Protein AF-A0A439J4Z1-F1 (afdb_monomer_lite)

Secondary structure (DSSP, 8-state):
--HHHHHHHHHHHHHHHHHHHHHHHHHHHHHHH--PPP-HHHHHHHHHTGGGT----S-GGGSPP-TTHHHHHHHHHHHHHHHHHHHHHHHH-HHHHHS--HHHHHHHHHHHTHHIIIIIHHHHTS-GGGTTSSSHHHHHHHHHHHHHHHHHHHHHGGGS----------------------------------------HHHHHHSPPPP--------------------------GGGSSSS--

Sequence (246 aa):
MNEQLEFVVRAAAIGTGATAVMDLWGLFLKRAFAIPPLDYAWVGRWIGHFPRGRFAHANIAQAPRIRGETPIGWVAHYAIGIVFAALLMAVWGLDWARHPTLLPALVVGMSTVVAPFFAMQPAFGAGIAASKTPDPNTARLRGLITHLSFGVGCTALRCFPHTCSRSESGGSRSAFRTQPQILKMESKHEIQKLDTADPPLATRLWLAPRPTFRYRAATRVDTLGGNAAEGCPASRDPKKILDQIM

Foldseek 3Di:
DPPVVLLLVLLLVLLQQLLVLLVVVQVCCCVVVVDHDDQLLLVLLQVVCVVVVQNADLASVPPDGDDCSRVSSVVVSSVVSSVLSSVLCVVVHVVCSVVPDLPSLQVSLQVVLCCCQCRVCRRRNCHRQSPNPPDSVVSNVVSSVSSSSSSVSSCCVVPPPPPDPPDDDDDDDDDDDDDDDDDDDDDDDDDDDDDDDDDPPVVVVSPDDDDDDDPDPPPPPDDDDDDDDDDDDDDDDPPPPPPPDD

Radius of gyration: 31.2 Å; chains: 1; bounding box: 79×56×108 Å

pLDDT: mean 70.87, std 23.94, range [26.0, 96.25]

Structure (mmCIF, N/CA/C/O backbone):
data_AF-A0A439J4Z1-F1
#
_entry.id   AF-A0A439J4Z1-F1
#
loop_
_atom_site.group_PDB
_atom_site.id
_atom_site.type_symbol
_atom_site.label_atom_id
_atom_site.label_alt_id
_atom_site.label_comp_id
_atom_site.label_asym_id
_atom_site.label_entity_id
_atom_site.label_seq_id
_atom_site.pdbx_PDB_ins_code
_atom_site.Cartn_x
_atom_site.Cartn_y
_atom_site.Cartn_z
_atom_site.occupancy
_atom_site.B_iso_or_equiv
_atom_site.auth_seq_id
_atom_site.auth_comp_id
_atom_site.auth_asym_id
_atom_site.auth_atom_id
_atom_site.pdbx_PDB_model_num
ATOM 1 N N . MET A 1 1 ? 25.757 -10.382 -14.354 1.00 63.16 1 MET A N 1
ATOM 2 C CA . MET A 1 1 ? 24.822 -10.509 -13.214 1.00 63.16 1 MET A CA 1
ATOM 3 C C . MET A 1 1 ? 23.888 -11.666 -13.532 1.00 63.16 1 MET A C 1
ATOM 5 O O . MET A 1 1 ? 23.473 -11.748 -14.677 1.00 63.16 1 MET A O 1
ATOM 9 N N . ASN A 1 2 ? 23.633 -12.583 -12.593 1.00 88.69 2 ASN A N 1
ATOM 10 C CA . ASN A 1 2 ? 22.647 -13.652 -12.805 1.00 88.69 2 ASN A CA 1
ATOM 11 C C . ASN A 1 2 ? 21.271 -13.006 -13.061 1.00 88.69 2 ASN A C 1
ATOM 13 O O . ASN A 1 2 ? 20.906 -12.076 -12.344 1.00 88.69 2 ASN A O 1
ATOM 17 N N . GLU A 1 3 ? 20.528 -13.473 -14.060 1.00 84.06 3 GLU A N 1
ATOM 18 C CA . GLU A 1 3 ? 19.209 -12.943 -14.432 1.00 84.06 3 GLU A CA 1
ATOM 19 C C . GLU A 1 3 ? 18.224 -12.972 -13.253 1.00 84.06 3 GLU A C 1
ATOM 21 O O . GLU A 1 3 ? 17.489 -12.016 -13.013 1.00 84.06 3 GLU A O 1
ATOM 26 N N . GLN A 1 4 ? 18.297 -14.019 -12.428 1.00 88.56 4 GLN A N 1
ATOM 27 C CA . GLN A 1 4 ? 17.502 -14.142 -11.203 1.00 88.56 4 GLN A CA 1
ATOM 28 C C . GLN A 1 4 ? 17.862 -13.066 -10.170 1.00 88.56 4 GLN A C 1
ATOM 30 O O . GLN A 1 4 ? 16.990 -12.483 -9.529 1.00 88.56 4 GLN A O 1
ATOM 35 N N . LEU A 1 5 ? 19.158 -12.778 -10.021 1.00 90.19 5 LEU A N 1
ATOM 36 C CA . LEU A 1 5 ? 19.633 -11.735 -9.117 1.00 90.19 5 LEU A CA 1
ATOM 37 C C . LEU A 1 5 ? 19.222 -10.347 -9.628 1.00 90.19 5 LEU A C 1
ATOM 39 O O . LEU A 1 5 ? 18.796 -9.513 -8.833 1.00 90.19 5 LEU A O 1
ATOM 43 N N . GLU A 1 6 ? 19.290 -10.116 -10.944 1.00 88.19 6 GLU A N 1
ATOM 44 C CA . GLU A 1 6 ? 18.793 -8.884 -11.568 1.00 88.19 6 GLU A CA 1
ATOM 45 C C . GLU A 1 6 ? 17.300 -8.694 -11.288 1.00 88.19 6 GLU A C 1
ATOM 47 O O . GLU A 1 6 ? 16.887 -7.607 -10.880 1.00 88.19 6 GLU A O 1
ATOM 52 N N . PHE A 1 7 ? 16.504 -9.752 -11.454 1.00 90.06 7 PHE A N 1
ATOM 53 C CA . PHE A 1 7 ? 15.071 -9.724 -11.191 1.00 90.06 7 PHE A CA 1
ATOM 54 C C . PHE A 1 7 ? 14.770 -9.316 -9.745 1.00 90.06 7 PHE A C 1
ATOM 56 O O . PHE A 1 7 ? 14.021 -8.366 -9.520 1.00 90.06 7 PHE A O 1
ATOM 63 N N . VAL A 1 8 ? 15.387 -9.987 -8.766 1.00 92.44 8 VAL A N 1
ATOM 64 C CA . VAL A 1 8 ? 15.149 -9.718 -7.338 1.00 92.44 8 VAL A CA 1
ATOM 65 C C . VAL A 1 8 ? 15.571 -8.298 -6.965 1.00 92.44 8 VAL A C 1
ATOM 67 O O . VAL A 1 8 ? 14.809 -7.583 -6.312 1.00 92.44 8 VAL A O 1
ATOM 70 N N . VAL A 1 9 ? 16.753 -7.858 -7.405 1.00 91.06 9 VAL A N 1
ATOM 71 C CA . VAL A 1 9 ? 17.267 -6.516 -7.094 1.00 91.06 9 VAL A CA 1
ATOM 72 C C . VAL A 1 9 ? 16.391 -5.434 -7.722 1.00 91.06 9 VAL A C 1
ATOM 74 O O . VAL A 1 9 ? 16.046 -4.463 -7.046 1.00 91.06 9 VAL A O 1
ATOM 77 N N . ARG A 1 10 ? 15.983 -5.596 -8.987 1.00 88.88 10 ARG A N 1
ATOM 78 C CA . ARG A 1 10 ? 15.098 -4.633 -9.656 1.00 88.88 10 ARG A CA 1
ATOM 79 C C . ARG A 1 10 ? 13.709 -4.610 -9.030 1.00 88.88 10 ARG A C 1
ATOM 81 O O . ARG A 1 10 ? 13.203 -3.520 -8.789 1.00 88.88 10 ARG A O 1
ATOM 88 N N . ALA A 1 11 ? 13.119 -5.761 -8.712 1.00 91.25 11 ALA A N 1
ATOM 89 C CA . ALA A 1 11 ? 11.820 -5.819 -8.045 1.00 91.25 11 ALA A CA 1
ATOM 90 C C . ALA A 1 11 ? 11.863 -5.129 -6.674 1.00 91.25 11 ALA A C 1
ATOM 92 O O . ALA A 1 11 ? 10.985 -4.325 -6.359 1.00 91.25 11 ALA A O 1
ATOM 93 N N . ALA A 1 12 ? 12.921 -5.373 -5.892 1.00 92.81 12 ALA A N 1
ATOM 94 C CA . ALA A 1 12 ? 13.132 -4.707 -4.613 1.00 92.81 12 ALA A CA 1
ATOM 95 C C . ALA A 1 12 ? 13.292 -3.187 -4.779 1.00 92.81 12 ALA A C 1
ATOM 97 O O . ALA A 1 12 ? 12.622 -2.424 -4.082 1.00 92.81 12 ALA A O 1
ATOM 98 N N . ALA A 1 13 ? 14.127 -2.737 -5.720 1.00 90.75 13 ALA A N 1
ATOM 99 C CA . ALA A 1 13 ? 14.377 -1.317 -5.966 1.00 90.75 13 ALA A CA 1
ATOM 100 C C . ALA A 1 13 ? 13.130 -0.581 -6.486 1.00 90.75 13 ALA A C 1
ATOM 102 O O . ALA A 1 13 ? 12.758 0.461 -5.945 1.00 90.75 13 ALA A O 1
ATOM 103 N N . ILE A 1 14 ? 12.457 -1.139 -7.496 1.00 90.19 14 ILE A N 1
ATOM 104 C CA . ILE A 1 14 ? 11.249 -0.565 -8.102 1.00 90.19 14 ILE A CA 1
ATOM 105 C C . ILE A 1 14 ? 10.105 -0.565 -7.091 1.00 90.19 14 ILE A C 1
ATOM 107 O O . ILE A 1 14 ? 9.460 0.464 -6.912 1.00 90.19 14 ILE A O 1
ATOM 111 N N . GLY A 1 15 ? 9.873 -1.681 -6.396 1.00 91.81 15 GLY A N 1
ATOM 112 C CA . GLY A 1 15 ? 8.813 -1.788 -5.396 1.00 91.81 15 GLY A CA 1
ATOM 113 C C . GLY A 1 15 ? 9.016 -0.836 -4.222 1.00 91.81 15 GLY A C 1
ATOM 114 O O . GLY A 1 15 ? 8.090 -0.121 -3.844 1.00 91.81 15 GLY A O 1
ATOM 115 N N . THR A 1 16 ? 10.239 -0.752 -3.693 1.00 93.56 16 THR A N 1
ATOM 116 C CA . THR A 1 16 ? 10.586 0.190 -2.615 1.00 93.56 16 THR A CA 1
ATOM 117 C C . THR A 1 16 ? 10.428 1.638 -3.075 1.00 93.56 16 THR A C 1
ATOM 119 O O . THR A 1 16 ? 9.788 2.430 -2.386 1.00 93.56 16 THR A O 1
ATOM 122 N N . GLY A 1 17 ? 10.951 1.985 -4.257 1.00 91.62 17 GLY A N 1
ATOM 123 C CA . GLY A 1 17 ? 10.852 3.337 -4.812 1.00 91.62 17 GLY A CA 1
ATOM 124 C C . GLY A 1 17 ? 9.408 3.760 -5.082 1.00 91.62 17 GLY A C 1
ATOM 125 O O . GLY A 1 17 ? 9.001 4.856 -4.700 1.00 91.62 17 GLY A O 1
ATOM 126 N N . ALA A 1 18 ? 8.605 2.872 -5.667 1.00 90.50 18 ALA A N 1
ATOM 127 C CA . ALA A 1 18 ? 7.190 3.119 -5.920 1.00 90.50 18 ALA A CA 1
ATOM 128 C C . ALA A 1 18 ? 6.393 3.318 -4.625 1.00 90.50 18 ALA A C 1
ATOM 130 O O . ALA A 1 18 ? 5.577 4.237 -4.525 1.00 90.50 18 ALA A O 1
ATOM 131 N N . THR A 1 19 ? 6.677 2.498 -3.612 1.00 93.12 19 THR A N 1
ATOM 132 C CA . THR A 1 19 ? 6.061 2.610 -2.284 1.00 93.12 19 THR A CA 1
ATOM 133 C C . THR A 1 19 ? 6.435 3.930 -1.612 1.00 93.12 19 THR A C 1
ATOM 135 O O . THR A 1 19 ? 5.558 4.631 -1.112 1.00 93.12 19 THR A O 1
ATOM 138 N N . ALA A 1 20 ? 7.704 4.337 -1.688 1.00 93.00 20 ALA A N 1
ATOM 139 C CA . ALA A 1 20 ? 8.165 5.611 -1.144 1.00 93.00 20 ALA A CA 1
ATOM 140 C C . ALA A 1 20 ? 7.511 6.820 -1.839 1.00 93.00 20 ALA A C 1
ATOM 142 O O . ALA A 1 20 ? 7.113 7.770 -1.167 1.00 93.00 20 ALA A O 1
ATOM 143 N N . VAL A 1 21 ? 7.343 6.793 -3.167 1.00 92.25 21 VAL A N 1
ATOM 144 C CA . VAL A 1 21 ? 6.620 7.850 -3.905 1.00 92.25 21 VAL A CA 1
ATOM 145 C C . VAL A 1 21 ? 5.171 7.954 -3.431 1.00 92.25 21 VAL A C 1
ATOM 147 O O . VAL A 1 21 ? 4.671 9.058 -3.209 1.00 92.25 21 VAL A O 1
ATOM 150 N N . MET A 1 22 ? 4.511 6.818 -3.218 1.00 91.81 22 MET A N 1
ATOM 151 C CA . MET A 1 22 ? 3.153 6.780 -2.680 1.00 91.81 22 MET A CA 1
ATOM 152 C C . MET A 1 22 ? 3.080 7.313 -1.237 1.00 91.81 22 MET A C 1
ATOM 154 O O . MET A 1 22 ? 2.144 8.040 -0.895 1.00 91.81 22 MET A O 1
ATOM 158 N N . ASP A 1 23 ? 4.077 7.025 -0.400 1.00 91.94 23 ASP A N 1
ATOM 159 C CA . ASP A 1 23 ? 4.167 7.575 0.958 1.00 91.94 23 ASP A CA 1
ATOM 160 C C . ASP A 1 23 ? 4.364 9.098 0.933 1.00 91.94 23 ASP A C 1
ATOM 162 O O . ASP A 1 23 ? 3.684 9.829 1.659 1.00 91.94 23 ASP A O 1
ATOM 166 N N . LEU A 1 24 ? 5.244 9.596 0.056 1.00 91.88 24 LEU A N 1
ATOM 167 C CA . LEU A 1 24 ? 5.452 11.030 -0.163 1.00 91.88 24 LEU A CA 1
ATOM 168 C C . LEU A 1 24 ? 4.172 11.711 -0.652 1.00 91.88 24 LEU A C 1
ATOM 170 O O . LEU 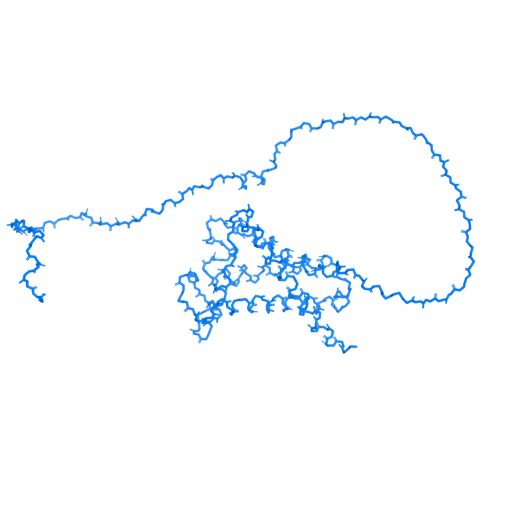A 1 24 ? 3.840 12.800 -0.180 1.00 91.88 24 LEU A O 1
ATOM 174 N N . TRP A 1 25 ? 3.416 11.056 -1.534 1.00 90.81 25 TRP A N 1
ATOM 175 C CA . TRP A 1 25 ? 2.099 11.526 -1.952 1.00 90.81 25 TRP A CA 1
ATOM 176 C C . TRP A 1 25 ? 1.127 11.616 -0.766 1.00 90.81 25 TRP A C 1
ATOM 178 O O . TRP A 1 25 ? 0.460 12.636 -0.579 1.00 90.81 25 TRP A O 1
ATOM 188 N N . GLY A 1 26 ? 1.095 10.601 0.101 1.00 88.38 26 GLY A N 1
ATOM 189 C CA . GLY A 1 26 ? 0.306 10.625 1.336 1.00 88.38 26 GLY A CA 1
ATOM 190 C C . GLY A 1 26 ? 0.710 11.757 2.289 1.00 88.38 26 GLY A C 1
ATOM 191 O O . GLY A 1 26 ? -0.153 12.437 2.853 1.00 88.38 26 GLY A O 1
ATOM 192 N N . LEU A 1 27 ? 2.011 12.015 2.440 1.00 88.69 27 LEU A N 1
ATOM 193 C CA . LEU A 1 27 ? 2.534 13.129 3.238 1.00 88.69 27 LEU A CA 1
ATOM 194 C C . LEU A 1 27 ? 2.168 14.489 2.639 1.00 88.69 27 LEU A C 1
ATOM 196 O O . LEU A 1 27 ? 1.790 15.401 3.379 1.00 88.69 27 LEU A O 1
ATOM 200 N N . PHE A 1 28 ? 2.220 14.615 1.315 1.00 89.56 28 PHE A N 1
ATOM 201 C CA . PHE A 1 28 ? 1.758 15.802 0.609 1.00 89.56 28 PHE A CA 1
ATOM 202 C C . PHE A 1 28 ? 0.268 16.048 0.872 1.00 89.56 28 PHE A C 1
ATOM 204 O O . PHE A 1 28 ? -0.101 17.143 1.298 1.00 89.56 28 PHE A O 1
ATOM 211 N N . LEU A 1 29 ? -0.581 15.022 0.743 1.00 87.62 29 LEU A N 1
ATOM 212 C CA . LEU A 1 29 ? -2.011 15.133 1.049 1.00 87.62 29 LEU A CA 1
ATOM 213 C C . LEU A 1 29 ? -2.272 15.533 2.508 1.00 87.62 29 LEU A C 1
ATOM 215 O O . LEU A 1 29 ? -3.133 16.377 2.782 1.00 87.62 29 LEU A O 1
ATOM 219 N N . LYS A 1 30 ? -1.492 14.985 3.444 1.00 88.06 30 LYS A N 1
ATOM 220 C CA . LYS A 1 30 ? -1.542 15.369 4.858 1.00 88.06 30 LYS A CA 1
ATOM 221 C C . LYS A 1 30 ? -1.197 16.836 5.057 1.00 88.06 30 LYS A C 1
ATOM 223 O O . LYS A 1 30 ? -1.878 17.523 5.815 1.00 88.06 30 LYS A O 1
ATOM 228 N N . ARG A 1 31 ? -0.137 17.320 4.409 1.00 89.06 31 ARG A N 1
ATOM 229 C CA . ARG A 1 31 ? 0.394 18.663 4.659 1.00 89.06 31 ARG A CA 1
ATOM 230 C C . ARG A 1 31 ? -0.369 19.763 3.928 1.00 89.06 31 ARG A C 1
ATOM 232 O O . ARG A 1 31 ? -0.512 20.843 4.503 1.00 89.06 31 ARG A O 1
ATOM 239 N N . ALA A 1 32 ? -0.828 19.488 2.710 1.00 88.56 32 ALA A N 1
ATOM 240 C CA . ALA A 1 32 ? -1.528 20.438 1.851 1.00 88.56 32 ALA A CA 1
ATOM 241 C C . ALA A 1 32 ? -3.042 20.466 2.109 1.00 88.56 32 ALA A C 1
ATOM 243 O O . ALA A 1 32 ? -3.642 21.534 2.076 1.00 88.56 32 ALA A O 1
ATOM 244 N N . PHE A 1 33 ? -3.656 19.315 2.411 1.00 83.88 33 PHE A N 1
ATOM 245 C CA . PHE A 1 33 ? -5.117 19.188 2.513 1.00 83.88 33 PHE A CA 1
ATOM 246 C C . PHE A 1 33 ? -5.611 18.708 3.887 1.00 83.88 33 PHE A C 1
ATOM 248 O O . PHE A 1 33 ? -6.807 18.470 4.052 1.00 83.88 33 PHE A O 1
ATOM 255 N N . ALA A 1 34 ? -4.718 18.538 4.874 1.00 85.50 34 ALA A N 1
ATOM 256 C CA . ALA A 1 34 ? -5.042 18.012 6.208 1.00 85.50 34 ALA A CA 1
ATOM 257 C C . ALA A 1 34 ? -5.769 16.650 6.175 1.00 85.50 34 ALA A C 1
ATOM 259 O O . ALA A 1 34 ? -6.552 16.318 7.068 1.00 85.50 34 ALA A O 1
ATOM 260 N N . ILE A 1 35 ? -5.516 15.849 5.134 1.00 80.19 35 ILE A N 1
ATOM 261 C CA . ILE A 1 35 ? -6.081 14.507 4.991 1.00 80.19 35 ILE A CA 1
ATOM 262 C C . ILE A 1 35 ? -5.103 13.522 5.640 1.00 80.19 35 ILE A C 1
ATOM 264 O O . ILE A 1 35 ? -3.998 13.355 5.125 1.00 80.19 35 ILE A O 1
ATOM 268 N N . PRO A 1 36 ? -5.459 12.869 6.760 1.00 79.50 36 PRO A N 1
ATOM 269 C CA . PRO A 1 36 ? -4.568 11.897 7.373 1.00 79.50 36 PRO A CA 1
ATOM 270 C C . PRO A 1 36 ? -4.353 10.713 6.413 1.00 79.50 36 PRO A C 1
ATOM 272 O O . PRO A 1 36 ? -5.334 10.202 5.862 1.00 79.50 36 PRO A O 1
ATOM 275 N N . PRO A 1 37 ? -3.099 10.278 6.196 1.00 81.56 37 PRO A N 1
ATOM 276 C CA . PRO A 1 37 ? -2.827 9.051 5.466 1.00 81.56 37 PRO A CA 1
ATOM 277 C C . PRO A 1 37 ? -3.273 7.848 6.304 1.00 81.56 37 PRO A C 1
ATOM 279 O O . PRO A 1 37 ? -3.600 7.979 7.488 1.00 81.56 37 PRO A O 1
ATOM 282 N N . LEU A 1 38 ? -3.272 6.669 5.686 1.00 83.38 38 LEU A N 1
ATOM 283 C CA . LEU A 1 38 ? -3.498 5.424 6.404 1.00 83.38 38 LEU A CA 1
ATOM 284 C C . LEU A 1 38 ? -2.458 5.273 7.521 1.00 83.38 38 LEU A C 1
ATOM 286 O O . LEU A 1 38 ? -1.258 5.399 7.284 1.00 83.38 38 LEU A O 1
ATOM 290 N N . ASP A 1 39 ? -2.918 4.973 8.732 1.00 88.94 39 ASP A N 1
ATOM 291 C CA . ASP A 1 39 ? -2.020 4.615 9.820 1.00 88.94 39 ASP A CA 1
ATOM 292 C C . ASP A 1 39 ? -1.544 3.169 9.625 1.00 88.94 39 ASP A C 1
ATOM 294 O O . ASP A 1 39 ? -2.316 2.219 9.788 1.00 88.94 39 ASP A O 1
ATOM 298 N N . TYR A 1 40 ? -0.266 2.986 9.282 1.00 91.19 40 TYR A N 1
ATOM 299 C CA . TYR A 1 40 ? 0.321 1.655 9.111 1.00 91.19 40 TYR A CA 1
ATOM 300 C C . TYR A 1 40 ? 0.280 0.819 10.397 1.00 91.19 40 TYR A C 1
ATOM 302 O O . TYR A 1 40 ? 0.284 -0.411 10.315 1.00 91.19 40 TYR A O 1
ATOM 310 N N . ALA A 1 41 ? 0.121 1.432 11.576 1.00 91.62 41 ALA A N 1
ATOM 311 C CA . ALA A 1 41 ? -0.159 0.690 12.802 1.00 91.62 41 ALA A CA 1
ATOM 312 C C . ALA A 1 41 ? -1.443 -0.151 12.692 1.00 91.62 41 ALA A C 1
ATOM 314 O O . ALA A 1 41 ? -1.504 -1.237 13.262 1.00 91.62 41 ALA A O 1
ATOM 315 N N . TRP A 1 42 ? -2.452 0.287 11.928 1.00 93.38 42 TRP A N 1
ATOM 316 C CA . TRP A 1 42 ? -3.671 -0.500 11.701 1.00 93.38 42 TRP A CA 1
ATOM 317 C C . TRP A 1 42 ? -3.390 -1.751 10.868 1.00 93.38 42 TRP A C 1
ATOM 319 O O . TRP A 1 42 ? -3.929 -2.814 11.168 1.00 93.38 42 TRP A O 1
ATOM 329 N N . VAL A 1 43 ? -2.508 -1.648 9.871 1.00 93.44 43 VAL A N 1
ATOM 330 C CA . VAL A 1 43 ? -2.076 -2.791 9.052 1.00 93.44 43 VAL A CA 1
ATOM 331 C C . VAL A 1 43 ? -1.306 -3.794 9.904 1.00 93.44 43 VAL A C 1
ATOM 333 O O . VAL A 1 43 ? -1.623 -4.982 9.889 1.00 93.44 43 VAL A O 1
ATOM 336 N N . GLY A 1 44 ? -0.344 -3.340 10.708 1.00 93.31 44 GLY A N 1
ATOM 337 C CA . GLY A 1 44 ? 0.395 -4.264 11.566 1.00 93.31 44 GLY A CA 1
ATOM 338 C C . GLY A 1 44 ? -0.448 -4.840 12.700 1.00 93.31 44 GLY A C 1
ATOM 339 O O . GLY A 1 44 ? -0.277 -6.007 13.053 1.00 93.31 44 GLY A O 1
ATOM 340 N N . ARG A 1 45 ? -1.424 -4.084 13.217 1.00 94.44 45 ARG A N 1
ATOM 341 C CA . ARG A 1 45 ? -2.427 -4.610 14.150 1.00 94.44 45 ARG A CA 1
ATOM 342 C C . ARG A 1 45 ? -3.260 -5.700 13.492 1.00 94.44 45 ARG A C 1
ATOM 344 O O . ARG A 1 45 ? -3.463 -6.741 14.105 1.00 94.44 45 ARG A O 1
ATOM 351 N N . TRP A 1 46 ? -3.707 -5.490 12.258 1.00 94.19 46 TRP A N 1
ATOM 352 C CA . TRP A 1 46 ? -4.467 -6.480 11.500 1.00 94.19 46 TRP A CA 1
ATOM 353 C C . TRP A 1 46 ? -3.672 -7.775 11.298 1.00 94.19 46 TRP A C 1
ATOM 355 O O . TRP A 1 46 ? -4.148 -8.839 11.692 1.00 94.19 46 TRP A O 1
ATOM 365 N N . ILE A 1 47 ? -2.431 -7.679 10.814 1.00 93.50 47 ILE A N 1
ATOM 366 C CA . ILE A 1 47 ? -1.541 -8.836 10.613 1.00 93.50 47 ILE A CA 1
ATOM 367 C C . ILE A 1 47 ? -1.242 -9.544 11.938 1.00 93.50 47 ILE A C 1
ATOM 369 O O . ILE A 1 47 ? -1.309 -10.769 12.026 1.00 93.50 47 ILE A O 1
ATOM 373 N N . GLY A 1 48 ? -0.973 -8.796 13.010 1.00 92.62 48 GLY A N 1
ATOM 374 C CA . GLY A 1 48 ? -0.692 -9.381 14.320 1.00 92.62 48 GLY A CA 1
ATOM 375 C C . GLY A 1 48 ? -1.882 -10.124 14.950 1.00 92.62 48 GLY A C 1
ATOM 376 O O . GLY A 1 48 ? -1.693 -10.878 15.909 1.00 92.62 48 GLY A O 1
ATOM 377 N N . HIS A 1 49 ? -3.103 -9.941 14.435 1.00 92.62 49 HIS A N 1
ATOM 378 C CA . HIS A 1 49 ? -4.290 -10.698 14.846 1.00 92.62 49 HIS A CA 1
ATOM 379 C C . HIS A 1 49 ? -4.500 -11.998 14.050 1.00 92.62 49 HIS A C 1
ATOM 381 O O . HIS A 1 49 ? -5.299 -12.832 14.486 1.00 92.62 49 HIS A O 1
ATOM 387 N N . PHE A 1 50 ? -3.753 -12.238 12.963 1.00 92.19 50 P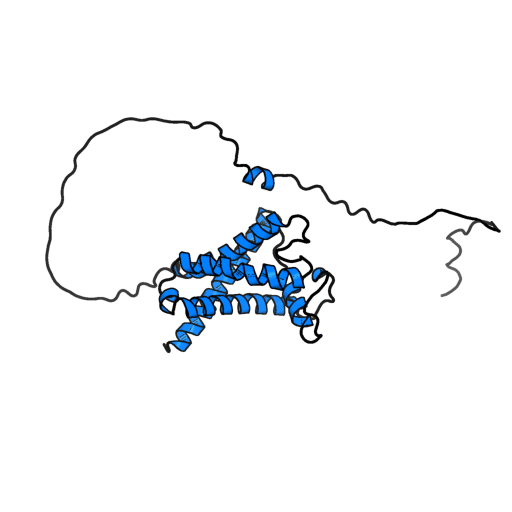HE A N 1
ATOM 388 C CA . PHE A 1 50 ? -3.863 -13.469 12.163 1.00 92.19 50 PHE A CA 1
ATOM 389 C C . PHE A 1 50 ? -3.592 -14.745 12.971 1.00 92.19 50 PHE A C 1
ATOM 391 O O . PHE A 1 50 ? -4.402 -15.667 12.872 1.00 92.19 50 PHE A O 1
ATOM 398 N N . PRO A 1 51 ? -2.566 -14.812 13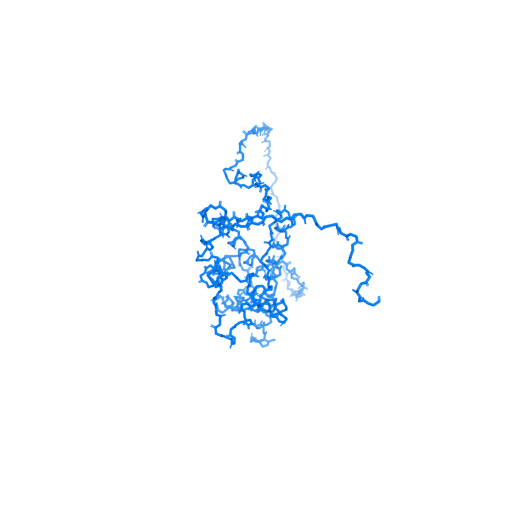.850 1.00 91.00 51 PRO A N 1
ATOM 399 C CA . PRO A 1 51 ? -2.340 -15.997 14.682 1.00 91.00 51 PRO A CA 1
ATOM 400 C C . PRO A 1 51 ? -3.494 -16.306 15.648 1.00 91.00 51 PRO A C 1
ATOM 402 O O . PRO A 1 51 ? -3.580 -17.408 16.175 1.00 91.00 51 PRO A O 1
ATOM 405 N N . ARG A 1 52 ? -4.385 -15.335 15.897 1.00 89.19 52 ARG A N 1
ATOM 406 C CA . ARG A 1 52 ? -5.573 -15.477 16.756 1.00 89.19 52 ARG A CA 1
ATOM 407 C C . ARG A 1 52 ? -6.857 -15.725 15.953 1.00 89.19 52 ARG A C 1
ATOM 409 O O . ARG A 1 52 ? -7.946 -15.603 16.506 1.00 89.19 52 ARG A O 1
ATOM 416 N N . GLY A 1 53 ? -6.746 -15.985 14.647 1.00 90.06 53 GLY A N 1
ATOM 417 C CA . GLY A 1 53 ? -7.880 -16.231 13.751 1.00 90.06 53 GLY A CA 1
ATOM 418 C C . GLY A 1 53 ? -8.763 -15.008 13.477 1.00 90.06 53 GLY A C 1
ATOM 419 O O . GLY A 1 53 ? -9.851 -15.150 12.919 1.00 90.06 53 GLY A O 1
ATOM 420 N N . ARG A 1 54 ? -8.335 -13.796 13.863 1.00 89.81 54 ARG A N 1
ATOM 421 C CA . ARG A 1 54 ? -9.107 -12.563 13.643 1.00 89.81 54 ARG A CA 1
ATOM 422 C C . ARG A 1 54 ? -8.625 -11.827 12.401 1.00 89.81 54 ARG A C 1
ATOM 424 O O . ARG A 1 54 ? -7.746 -10.972 12.463 1.00 89.81 54 ARG A O 1
ATOM 431 N N . PHE A 1 55 ? -9.260 -12.144 11.278 1.00 90.19 55 PHE A N 1
ATOM 432 C CA . PHE A 1 55 ? -8.974 -11.537 9.975 1.00 90.19 55 PHE A CA 1
ATOM 433 C C . PHE A 1 55 ? -9.828 -10.303 9.666 1.00 90.19 55 PHE A C 1
ATOM 435 O O . PHE A 1 55 ? -9.478 -9.539 8.773 1.00 90.19 55 PHE A O 1
ATOM 442 N N . ALA A 1 56 ? -10.923 -10.073 10.393 1.00 91.00 56 ALA A N 1
ATOM 443 C CA . ALA A 1 56 ? -11.798 -8.920 10.203 1.00 91.00 56 ALA A CA 1
ATOM 444 C C . ALA A 1 56 ? -12.156 -8.273 11.545 1.00 91.00 56 ALA A C 1
ATOM 446 O O . ALA A 1 56 ? -12.355 -8.955 12.551 1.00 91.00 56 ALA A O 1
ATOM 447 N N . HIS A 1 57 ? -12.241 -6.947 11.543 1.00 91.88 57 HIS A N 1
ATOM 448 C CA . HIS A 1 57 ? -12.532 -6.121 12.705 1.00 91.88 57 HIS A CA 1
ATOM 449 C C . HIS A 1 57 ? -13.690 -5.179 12.377 1.00 91.88 57 HIS A C 1
ATOM 451 O O . HIS A 1 57 ? -13.731 -4.591 11.300 1.00 91.88 57 HIS A O 1
ATOM 457 N N . ALA A 1 58 ? -14.615 -4.995 13.323 1.00 88.94 58 ALA A N 1
ATOM 458 C CA . ALA A 1 58 ? -15.689 -4.007 13.179 1.00 88.94 58 ALA A CA 1
ATOM 459 C C . ALA A 1 58 ? -15.136 -2.574 13.087 1.00 88.94 58 ALA A C 1
ATOM 461 O O . ALA A 1 58 ? -15.680 -1.740 12.372 1.00 88.94 58 ALA A O 1
ATOM 462 N N . ASN A 1 59 ? -14.040 -2.311 13.803 1.00 90.19 59 ASN A N 1
ATOM 463 C CA . ASN A 1 59 ? -13.246 -1.098 13.693 1.00 90.19 59 ASN A CA 1
ATOM 464 C C . ASN A 1 59 ? -11.802 -1.411 14.109 1.00 90.19 59 ASN A C 1
ATOM 466 O O . ASN A 1 59 ? -11.521 -1.612 15.294 1.00 90.19 59 ASN A O 1
ATOM 470 N N . ILE A 1 60 ? -10.876 -1.454 13.148 1.00 91.88 60 ILE A N 1
ATOM 471 C CA . ILE A 1 60 ? -9.466 -1.766 13.438 1.00 91.88 60 ILE A CA 1
ATOM 472 C C . ILE A 1 60 ? -8.821 -0.745 14.387 1.00 91.88 60 ILE A C 1
ATOM 474 O O . ILE A 1 60 ? -7.976 -1.119 15.201 1.00 91.88 60 ILE A O 1
ATOM 478 N N . ALA A 1 61 ? -9.261 0.519 14.362 1.00 88.94 61 ALA A N 1
ATOM 479 C CA . ALA A 1 61 ? -8.720 1.570 15.223 1.00 88.94 61 ALA A CA 1
ATOM 480 C C . ALA A 1 61 ? -9.003 1.304 16.712 1.00 88.94 61 ALA A C 1
ATOM 482 O O . ALA A 1 61 ? -8.201 1.693 17.563 1.00 88.94 61 ALA A O 1
ATOM 483 N N . GLN A 1 62 ? -10.096 0.594 17.013 1.00 91.12 62 GLN A N 1
ATOM 484 C CA . GLN A 1 62 ? -10.505 0.196 18.365 1.00 91.12 62 GLN A CA 1
ATOM 485 C C . GLN A 1 62 ? -10.014 -1.202 18.767 1.00 91.12 62 GLN A C 1
ATOM 487 O O . GLN A 1 62 ? -10.133 -1.578 19.931 1.00 91.12 62 GLN A O 1
ATOM 492 N N . ALA A 1 63 ? -9.472 -1.984 17.829 1.00 91.12 63 ALA A N 1
ATOM 493 C CA . ALA A 1 63 ? -8.942 -3.305 18.143 1.00 91.12 63 ALA A CA 1
ATOM 494 C C . ALA A 1 63 ? -7.757 -3.211 19.131 1.00 91.12 63 ALA A C 1
ATOM 496 O O . ALA A 1 63 ? -7.034 -2.208 19.116 1.00 91.12 63 ALA A O 1
ATOM 497 N N . PRO A 1 64 ? -7.526 -4.238 19.974 1.00 91.38 64 PRO A N 1
ATOM 498 C CA . PRO A 1 64 ? -6.414 -4.248 20.921 1.00 91.38 64 PRO A CA 1
ATOM 499 C C . PRO A 1 64 ? -5.075 -3.977 20.231 1.00 91.38 64 PRO A C 1
ATOM 501 O O . PRO A 1 64 ? -4.783 -4.540 19.178 1.00 91.38 64 PRO A O 1
ATOM 504 N N . ARG A 1 65 ? -4.249 -3.109 20.820 1.00 92.38 65 ARG A N 1
ATOM 505 C CA . ARG A 1 65 ? -2.919 -2.809 20.276 1.00 92.38 65 ARG A CA 1
ATOM 506 C C . ARG A 1 65 ? -2.009 -4.027 20.377 1.00 92.38 65 ARG A C 1
ATOM 508 O O . ARG A 1 65 ? -2.071 -4.771 21.356 1.00 92.38 65 ARG A O 1
ATOM 515 N N . ILE A 1 66 ? -1.123 -4.192 19.399 1.00 92.62 66 ILE A N 1
ATOM 516 C CA . ILE A 1 66 ? -0.089 -5.234 19.419 1.00 92.62 66 ILE A CA 1
ATOM 517 C C . ILE A 1 66 ? 1.285 -4.587 19.569 1.00 92.62 66 ILE A C 1
ATOM 519 O O . ILE A 1 66 ? 1.574 -3.544 18.980 1.00 92.62 66 ILE A O 1
ATOM 523 N N . ARG A 1 67 ? 2.161 -5.214 20.363 1.00 92.69 67 ARG A N 1
ATOM 524 C CA . ARG A 1 67 ? 3.551 -4.772 20.496 1.00 92.69 67 ARG A CA 1
ATOM 525 C C . ARG A 1 67 ? 4.235 -4.848 19.128 1.00 92.69 67 ARG A C 1
ATOM 527 O O . ARG A 1 67 ? 4.318 -5.919 18.541 1.00 92.69 67 ARG A O 1
ATOM 534 N N . GLY A 1 68 ? 4.722 -3.710 18.638 1.00 92.06 68 GLY A N 1
ATOM 535 C CA . GLY A 1 68 ? 5.350 -3.623 17.318 1.00 92.06 68 GLY A CA 1
ATOM 536 C C . GLY A 1 68 ? 4.374 -3.481 16.143 1.00 92.06 68 GLY A C 1
ATOM 537 O O . GLY A 1 68 ? 4.784 -3.697 15.010 1.00 92.06 68 GLY A O 1
ATOM 538 N N . GLU A 1 69 ? 3.112 -3.085 16.360 1.00 95.12 69 GLU A N 1
ATOM 539 C CA . GLU A 1 69 ? 2.150 -2.903 15.257 1.00 95.12 69 GLU A CA 1
ATOM 540 C C . GLU A 1 69 ? 2.629 -1.908 14.183 1.00 95.12 69 GLU A C 1
ATOM 542 O O . GLU A 1 69 ? 2.449 -2.147 12.995 1.00 95.12 69 GLU A O 1
ATOM 547 N N . THR A 1 70 ? 3.322 -0.833 14.563 1.00 94.25 70 THR A N 1
ATOM 548 C CA . THR A 1 70 ? 3.886 0.123 13.598 1.00 94.25 70 THR A CA 1
ATOM 549 C C . THR A 1 70 ? 4.977 -0.496 12.714 1.00 94.25 70 THR A C 1
ATOM 551 O O . THR A 1 70 ? 4.796 -0.484 11.497 1.00 94.25 70 THR A O 1
ATOM 554 N N . PRO A 1 71 ? 6.085 -1.057 13.248 1.00 95.50 71 PRO A N 1
ATOM 555 C CA . PRO A 1 71 ? 7.117 -1.655 12.400 1.00 95.50 71 PRO A CA 1
ATOM 556 C C . PRO A 1 71 ? 6.596 -2.829 11.561 1.00 95.50 71 PRO A C 1
ATOM 558 O O . PRO A 1 71 ? 6.969 -2.931 10.397 1.00 95.50 71 PRO A O 1
ATOM 561 N N . ILE A 1 72 ? 5.686 -3.660 12.088 1.00 95.38 72 ILE A N 1
ATOM 562 C CA . ILE A 1 72 ? 5.048 -4.733 11.302 1.00 95.38 72 ILE A CA 1
ATOM 563 C C . ILE A 1 72 ? 4.287 -4.143 10.111 1.00 95.38 72 ILE A C 1
ATOM 565 O O . ILE A 1 72 ? 4.418 -4.635 8.993 1.00 95.38 72 ILE A O 1
ATOM 569 N N . GLY A 1 73 ? 3.514 -3.079 10.339 1.00 94.06 73 GLY A N 1
ATOM 570 C CA . GLY A 1 73 ? 2.763 -2.401 9.288 1.00 94.06 73 GLY A CA 1
ATOM 571 C C . GLY A 1 73 ? 3.653 -1.826 8.191 1.00 94.06 73 GLY A C 1
ATOM 572 O O . GLY A 1 73 ? 3.374 -2.039 7.015 1.00 94.06 73 GLY A O 1
ATOM 573 N N . TRP A 1 74 ? 4.746 -1.157 8.565 1.00 95.81 74 TRP A N 1
ATOM 574 C CA . TRP A 1 74 ? 5.718 -0.619 7.608 1.00 95.81 74 TRP A CA 1
ATOM 575 C C . TRP A 1 74 ? 6.408 -1.718 6.798 1.00 95.81 74 TRP A C 1
ATOM 577 O O . TRP A 1 74 ? 6.484 -1.619 5.576 1.00 95.81 74 TRP A O 1
ATOM 587 N N . VAL A 1 75 ? 6.867 -2.791 7.450 1.00 96.25 75 VAL A N 1
ATOM 588 C CA . VAL A 1 75 ? 7.491 -3.925 6.749 1.00 96.25 75 VAL A CA 1
ATOM 589 C C . VAL A 1 75 ? 6.502 -4.567 5.780 1.00 96.25 75 VAL A C 1
ATOM 591 O O . VAL A 1 75 ? 6.852 -4.812 4.629 1.00 96.25 75 VAL A O 1
ATOM 594 N N . ALA A 1 76 ? 5.260 -4.791 6.212 1.00 94.31 76 ALA A N 1
ATOM 595 C CA . ALA A 1 76 ? 4.221 -5.346 5.354 1.00 94.31 76 ALA A CA 1
ATOM 596 C C . ALA A 1 76 ? 3.926 -4.441 4.151 1.00 94.31 76 ALA A C 1
ATOM 598 O O . ALA A 1 76 ? 3.818 -4.933 3.033 1.00 94.31 76 ALA A O 1
ATOM 599 N N . HIS A 1 77 ? 3.849 -3.128 4.365 1.00 94.81 77 HIS A N 1
ATOM 600 C CA . HIS A 1 77 ? 3.611 -2.144 3.310 1.00 94.81 77 HIS A CA 1
ATOM 601 C C . HIS A 1 77 ? 4.673 -2.204 2.205 1.00 94.81 77 HIS A C 1
ATOM 603 O O . HIS A 1 77 ? 4.340 -2.375 1.032 1.00 94.81 77 HIS A O 1
ATOM 609 N N . TYR A 1 78 ? 5.954 -2.173 2.581 1.00 94.88 78 TYR A N 1
ATOM 610 C CA . TYR A 1 78 ? 7.059 -2.265 1.621 1.00 94.88 78 TYR A CA 1
ATOM 611 C C . TYR A 1 78 ? 7.155 -3.653 0.978 1.00 94.88 78 TYR A C 1
ATOM 613 O O . TYR A 1 78 ? 7.389 -3.753 -0.226 1.00 94.88 78 TYR A O 1
ATOM 621 N N . ALA A 1 79 ? 6.915 -4.727 1.736 1.00 95.12 79 ALA A N 1
ATOM 622 C CA . ALA A 1 79 ? 6.903 -6.085 1.195 1.00 95.12 79 ALA A CA 1
ATOM 623 C C . ALA A 1 79 ? 5.815 -6.264 0.125 1.00 95.12 79 ALA A C 1
ATOM 625 O O . ALA A 1 79 ? 6.085 -6.809 -0.943 1.00 95.12 79 ALA A O 1
ATOM 626 N N . ILE A 1 80 ? 4.605 -5.756 0.374 1.00 92.88 80 ILE A N 1
ATOM 627 C CA . ILE A 1 80 ? 3.501 -5.780 -0.593 1.00 92.88 80 ILE A CA 1
ATOM 628 C C . ILE A 1 80 ? 3.872 -4.985 -1.853 1.00 92.88 80 ILE A C 1
ATOM 630 O O . ILE A 1 80 ? 3.651 -5.467 -2.964 1.00 92.88 80 ILE A O 1
ATOM 634 N N . GLY A 1 81 ? 4.491 -3.810 -1.701 1.00 92.00 81 GLY A N 1
ATOM 635 C CA . GLY A 1 81 ? 4.987 -3.021 -2.832 1.00 92.00 81 GLY A CA 1
ATOM 636 C C . GLY A 1 81 ? 6.010 -3.771 -3.693 1.00 92.00 81 GLY A C 1
ATOM 637 O O . GLY A 1 81 ? 5.917 -3.759 -4.922 1.00 92.00 81 GLY A O 1
ATOM 638 N N . ILE A 1 82 ? 6.948 -4.484 -3.062 1.00 93.69 82 ILE A N 1
ATOM 639 C CA . ILE A 1 82 ? 7.932 -5.339 -3.748 1.00 93.69 82 ILE A CA 1
ATOM 640 C C . ILE A 1 82 ? 7.248 -6.501 -4.474 1.00 93.69 82 ILE A C 1
ATOM 642 O O . ILE A 1 82 ? 7.581 -6.774 -5.626 1.00 93.69 82 ILE A O 1
ATOM 646 N N . VAL A 1 83 ? 6.265 -7.153 -3.848 1.00 93.56 83 VAL A N 1
ATOM 647 C CA . VAL A 1 83 ? 5.493 -8.234 -4.482 1.00 93.56 83 VAL A CA 1
ATOM 648 C C . VAL A 1 83 ? 4.745 -7.724 -5.714 1.00 93.56 83 VAL A C 1
ATOM 650 O O . VAL A 1 83 ? 4.808 -8.363 -6.761 1.00 93.56 83 VAL A O 1
ATOM 653 N N . PHE A 1 84 ? 4.094 -6.560 -5.644 1.00 90.44 84 PHE A N 1
ATOM 654 C CA . PHE A 1 84 ? 3.420 -5.985 -6.813 1.00 90.44 84 PHE A CA 1
ATOM 655 C C . PHE A 1 84 ? 4.392 -5.624 -7.940 1.00 90.44 84 PHE A C 1
ATOM 657 O O . PHE A 1 84 ? 4.086 -5.878 -9.106 1.00 90.44 84 PHE A O 1
ATOM 664 N N . ALA A 1 85 ? 5.575 -5.093 -7.618 1.00 89.94 85 ALA A N 1
ATOM 665 C CA . ALA A 1 85 ? 6.612 -4.840 -8.617 1.00 89.94 85 ALA A CA 1
ATOM 666 C C . ALA A 1 85 ? 7.125 -6.142 -9.256 1.00 89.94 85 ALA A C 1
ATOM 668 O O . ALA A 1 85 ? 7.258 -6.215 -10.477 1.00 89.94 85 ALA A O 1
ATOM 669 N N . ALA A 1 86 ? 7.347 -7.189 -8.457 1.00 90.44 86 ALA A N 1
ATOM 670 C CA . ALA A 1 86 ? 7.740 -8.505 -8.955 1.00 90.44 86 ALA A CA 1
ATOM 671 C C . ALA A 1 86 ? 6.668 -9.114 -9.872 1.00 90.44 86 ALA A C 1
ATOM 673 O O . ALA A 1 86 ? 7.002 -9.635 -10.931 1.00 90.44 86 ALA A O 1
ATOM 674 N N . LEU A 1 87 ? 5.383 -9.008 -9.511 1.00 89.69 87 LEU A N 1
ATOM 675 C CA . LEU A 1 87 ? 4.270 -9.469 -10.349 1.00 89.69 87 LEU A CA 1
ATOM 676 C C . LEU A 1 87 ? 4.205 -8.709 -11.676 1.00 89.69 87 LEU A C 1
ATOM 678 O O . LEU A 1 87 ? 4.044 -9.325 -12.727 1.00 89.69 87 LEU A O 1
ATOM 682 N N . LEU A 1 88 ? 4.384 -7.387 -11.649 1.00 86.12 88 LEU A N 1
ATOM 683 C CA . LEU A 1 88 ? 4.455 -6.582 -12.866 1.00 86.12 88 LEU A CA 1
ATOM 684 C C . LEU A 1 88 ? 5.605 -7.052 -13.772 1.00 86.12 88 LEU A C 1
ATOM 686 O O . LEU A 1 88 ? 5.405 -7.245 -14.971 1.00 86.12 88 LEU A O 1
ATOM 690 N N . MET A 1 89 ? 6.786 -7.297 -13.203 1.00 86.94 89 MET A N 1
ATOM 691 C CA . MET A 1 89 ? 7.939 -7.807 -13.950 1.00 86.94 89 MET A CA 1
ATOM 692 C C . MET A 1 89 ? 7.740 -9.244 -14.443 1.00 86.94 89 MET A C 1
ATOM 694 O O . MET A 1 89 ? 8.269 -9.601 -15.488 1.00 86.94 89 MET A O 1
ATOM 698 N N . ALA A 1 90 ? 6.977 -10.070 -13.727 1.00 87.25 90 ALA A N 1
ATOM 699 C CA . ALA A 1 90 ? 6.650 -11.426 -14.159 1.00 87.25 90 ALA A CA 1
ATOM 700 C C . ALA A 1 90 ? 5.691 -11.434 -15.361 1.00 87.25 90 ALA A C 1
ATOM 702 O O . ALA A 1 90 ? 5.804 -12.302 -16.221 1.00 87.25 90 ALA A O 1
ATOM 703 N N . VAL A 1 91 ? 4.773 -10.464 -15.441 1.00 86.31 91 VAL A N 1
ATOM 704 C CA . VAL A 1 91 ? 3.801 -10.363 -16.544 1.00 86.31 91 VAL A CA 1
ATOM 705 C C . VAL A 1 91 ? 4.396 -9.672 -17.777 1.00 86.31 91 VAL A C 1
ATOM 707 O O . VAL A 1 91 ? 4.176 -10.134 -18.892 1.00 86.31 91 VAL A O 1
ATOM 710 N N . TRP A 1 92 ? 5.151 -8.582 -17.599 1.00 84.88 92 TRP A N 1
ATOM 711 C CA . TRP A 1 92 ? 5.722 -7.795 -18.709 1.00 84.88 92 TRP A CA 1
ATOM 712 C C . TRP A 1 92 ? 7.193 -8.101 -19.018 1.00 84.88 92 TRP A C 1
ATOM 714 O O . TRP A 1 92 ? 7.750 -7.557 -19.972 1.00 84.88 92 TRP A O 1
ATOM 724 N N . GLY A 1 93 ? 7.822 -8.973 -18.235 1.00 83.44 93 GLY A N 1
ATOM 725 C CA . GLY A 1 93 ? 9.209 -9.383 -18.406 1.00 83.44 93 GLY A CA 1
ATOM 726 C C . GLY A 1 93 ? 10.229 -8.417 -17.800 1.00 83.44 93 GLY A C 1
ATOM 727 O O . GLY A 1 93 ? 9.951 -7.264 -17.455 1.00 83.44 93 GLY A O 1
ATOM 728 N N . LEU A 1 94 ? 11.468 -8.905 -17.706 1.00 82.69 94 LEU A N 1
ATOM 729 C CA . LEU A 1 94 ? 12.608 -8.141 -17.197 1.00 82.69 94 LEU A CA 1
ATOM 730 C C . LEU A 1 94 ? 12.943 -6.931 -18.087 1.00 82.69 94 LEU A C 1
ATOM 732 O O . LEU A 1 94 ? 13.458 -5.927 -17.595 1.00 82.69 94 LEU A O 1
ATOM 736 N N . ASP A 1 95 ? 12.587 -6.983 -19.372 1.00 82.06 95 ASP A N 1
ATOM 737 C CA . ASP A 1 95 ? 12.782 -5.880 -20.315 1.00 82.06 95 ASP A CA 1
ATOM 738 C C . ASP A 1 95 ? 11.946 -4.650 -19.972 1.00 82.06 95 ASP A C 1
ATOM 740 O O . ASP A 1 95 ? 12.429 -3.528 -20.133 1.00 82.06 95 ASP A O 1
ATOM 744 N N . TRP A 1 96 ? 10.752 -4.819 -19.394 1.00 83.69 96 TRP A N 1
ATOM 745 C CA . TRP A 1 96 ? 10.016 -3.675 -18.861 1.00 83.69 96 TRP A CA 1
ATOM 746 C C . TRP A 1 96 ? 10.790 -3.006 -17.721 1.00 83.69 96 TRP A C 1
ATOM 748 O O . TRP A 1 96 ? 10.862 -1.784 -17.659 1.00 83.69 96 TRP A O 1
ATOM 758 N N . ALA A 1 97 ? 11.443 -3.777 -16.848 1.00 78.62 97 ALA A N 1
ATOM 759 C CA . ALA A 1 97 ? 12.241 -3.208 -15.761 1.00 78.62 97 ALA A CA 1
ATOM 760 C C . ALA A 1 97 ? 13.517 -2.504 -16.262 1.00 78.62 97 ALA A C 1
ATOM 762 O O . ALA A 1 97 ? 14.104 -1.700 -15.533 1.00 78.62 97 ALA A O 1
ATOM 763 N N . ARG A 1 98 ? 13.960 -2.807 -17.491 1.00 80.00 98 ARG A N 1
ATOM 764 C CA . ARG A 1 98 ? 15.053 -2.114 -18.194 1.00 80.00 98 ARG A CA 1
ATOM 765 C C . ARG A 1 98 ? 14.558 -0.859 -18.914 1.00 80.00 98 ARG A C 1
ATOM 767 O O . ARG A 1 98 ? 15.247 0.158 -18.898 1.00 80.00 98 ARG A O 1
ATOM 774 N N . HIS A 1 99 ? 13.353 -0.911 -19.477 1.00 78.94 99 HIS A N 1
ATOM 775 C CA . HIS A 1 99 ? 12.712 0.187 -20.200 1.00 78.94 99 HIS A CA 1
ATOM 776 C C . HIS A 1 99 ? 11.293 0.450 -19.671 1.00 78.94 99 HIS A C 1
ATOM 778 O O . HIS A 1 99 ? 10.307 0.179 -20.364 1.00 78.94 99 HIS A O 1
ATOM 784 N N . PRO A 1 100 ? 11.161 0.993 -18.446 1.00 79.38 100 PRO A N 1
ATOM 785 C CA . PRO A 1 100 ? 9.860 1.154 -17.814 1.00 79.38 100 PRO A CA 1
ATOM 786 C C . PRO A 1 100 ? 8.998 2.159 -18.579 1.00 79.38 100 PRO A C 1
ATOM 788 O O . PRO A 1 100 ? 9.350 3.329 -18.770 1.00 79.38 100 PRO A O 1
ATOM 791 N N . THR A 1 101 ? 7.836 1.686 -19.017 1.00 82.50 101 THR A N 1
ATOM 792 C CA . THR A 1 101 ? 6.809 2.477 -19.703 1.00 82.50 101 THR A CA 1
ATOM 793 C C . THR A 1 101 ? 5.642 2.775 -18.763 1.00 82.50 101 THR A C 1
ATOM 795 O O . THR A 1 101 ? 5.357 2.012 -17.840 1.00 82.50 101 THR A O 1
ATOM 798 N N . LEU A 1 102 ? 4.955 3.899 -18.994 1.00 83.31 102 LEU A N 1
ATOM 799 C CA . LEU A 1 102 ? 3.903 4.397 -18.100 1.00 83.31 102 LEU A CA 1
ATOM 800 C C . LEU A 1 102 ? 2.635 3.541 -18.120 1.00 83.31 102 LEU A C 1
ATOM 802 O O . LEU A 1 102 ? 2.029 3.327 -17.076 1.00 83.31 102 LEU A O 1
ATOM 806 N N . LEU A 1 103 ? 2.242 3.027 -19.287 1.00 84.25 103 LEU A N 1
ATOM 807 C CA . LEU A 1 103 ? 0.968 2.327 -19.434 1.00 84.25 103 LEU A CA 1
ATOM 808 C C . LEU A 1 103 ? 0.882 1.050 -18.567 1.00 84.25 103 LEU A C 1
ATOM 810 O O . LEU A 1 103 ? -0.060 0.966 -17.777 1.00 84.25 103 LEU A O 1
ATOM 814 N N . PRO A 1 104 ? 1.850 0.106 -18.599 1.00 79.94 104 PRO A N 1
ATOM 815 C CA . PRO A 1 104 ? 1.820 -1.061 -17.711 1.00 79.94 104 PRO A CA 1
ATOM 816 C C . PRO A 1 104 ? 1.851 -0.680 -16.227 1.00 79.94 104 PRO A C 1
ATOM 818 O O . PRO A 1 104 ? 1.179 -1.300 -15.406 1.00 79.94 104 PRO A O 1
ATOM 821 N N . ALA A 1 105 ? 2.577 0.387 -15.886 1.00 82.81 105 ALA A N 1
ATOM 822 C CA . ALA A 1 105 ? 2.688 0.866 -14.516 1.00 82.81 105 ALA A CA 1
ATOM 823 C C . ALA A 1 105 ? 1.359 1.414 -13.976 1.00 82.81 105 ALA A C 1
ATOM 825 O O . ALA A 1 105 ? 0.992 1.137 -12.835 1.00 82.81 105 ALA A O 1
ATOM 826 N N . LEU A 1 106 ? 0.606 2.153 -14.797 1.00 84.56 106 LEU A N 1
ATOM 827 C CA . LEU A 1 106 ? -0.724 2.652 -14.436 1.00 84.56 106 LEU A CA 1
ATOM 828 C C . LEU A 1 106 ? -1.754 1.525 -14.345 1.00 84.56 106 LEU A C 1
ATOM 830 O O . LEU A 1 106 ? -2.581 1.544 -13.436 1.00 84.56 106 LEU A O 1
ATOM 834 N N . VAL A 1 107 ? -1.690 0.533 -15.240 1.00 84.19 107 VAL A N 1
ATOM 835 C CA . VAL A 1 107 ? -2.551 -0.661 -15.171 1.00 84.19 107 VAL A CA 1
ATOM 836 C C . VAL A 1 107 ? -2.314 -1.405 -13.861 1.00 84.19 107 VAL A C 1
ATOM 838 O O . VAL A 1 107 ? -3.272 -1.731 -13.158 1.00 84.19 107 VAL A O 1
ATOM 841 N N . VAL A 1 108 ? -1.051 -1.614 -13.483 1.00 81.56 108 VAL A N 1
ATOM 842 C CA . VAL A 1 108 ? -0.735 -2.258 -12.206 1.00 81.56 108 VAL A CA 1
ATOM 843 C C . VAL A 1 108 ? -1.147 -1.382 -11.031 1.00 81.56 108 VAL A C 1
ATOM 845 O O . VAL A 1 108 ? -1.829 -1.888 -10.143 1.00 81.56 108 VAL A O 1
ATOM 848 N N . GLY A 1 109 ? -0.864 -0.077 -11.058 1.00 82.25 109 GLY A N 1
ATOM 849 C CA . GLY A 1 109 ? -1.350 0.876 -10.056 1.00 82.25 109 GLY A CA 1
ATOM 850 C C . GLY A 1 109 ? -2.863 0.770 -9.847 1.00 82.25 109 GLY A C 1
ATOM 851 O O . GLY A 1 109 ? -3.313 0.541 -8.727 1.00 82.25 109 GLY A O 1
ATOM 852 N N . MET A 1 110 ? -3.649 0.792 -10.924 1.00 86.06 110 MET A N 1
ATOM 853 C CA . MET A 1 110 ? -5.099 0.576 -10.876 1.00 86.06 110 MET A CA 1
ATOM 854 C C . MET A 1 110 ? -5.456 -0.791 -10.277 1.00 86.06 110 MET A C 1
ATOM 856 O O . MET A 1 110 ? -6.315 -0.873 -9.402 1.00 86.06 110 MET A O 1
ATOM 860 N N . SER A 1 111 ? -4.789 -1.866 -10.705 1.00 85.19 111 SER A N 1
ATOM 861 C CA . SER A 1 111 ? -5.066 -3.222 -10.213 1.00 85.19 111 SER A CA 1
ATOM 862 C C . SER A 1 111 ? -4.788 -3.373 -8.714 1.00 85.19 111 SER A C 1
ATOM 864 O O . SER A 1 111 ? -5.524 -4.074 -8.017 1.00 85.19 111 SER A O 1
ATOM 866 N N . THR A 1 112 ? -3.791 -2.654 -8.183 1.00 87.12 112 THR A N 1
ATOM 867 C CA . THR A 1 112 ? -3.451 -2.724 -6.757 1.00 87.12 112 THR A CA 1
ATOM 868 C C . THR A 1 112 ? -4.568 -2.201 -5.859 1.00 87.12 112 THR A C 1
ATOM 870 O O . THR A 1 112 ? -4.603 -2.591 -4.698 1.00 87.12 112 THR A O 1
ATOM 873 N N . VAL A 1 113 ? -5.517 -1.405 -6.381 1.00 89.38 113 VAL A N 1
ATOM 874 C CA . VAL A 1 113 ? -6.675 -0.893 -5.623 1.00 89.38 113 VAL A CA 1
ATOM 875 C C . VAL A 1 113 ? -7.673 -1.993 -5.240 1.00 89.38 113 VAL A C 1
ATOM 877 O O . VAL A 1 113 ? -8.447 -1.835 -4.292 1.00 89.38 113 VAL A O 1
ATOM 880 N N . VAL A 1 114 ? -7.645 -3.133 -5.939 1.00 88.88 114 VAL A N 1
ATOM 881 C CA . VAL A 1 114 ? -8.550 -4.262 -5.687 1.00 88.88 114 VAL A CA 1
ATOM 882 C C . VAL A 1 114 ? -8.315 -4.839 -4.289 1.00 88.88 114 VAL A C 1
ATOM 884 O O . VAL A 1 114 ? -9.261 -5.012 -3.520 1.00 88.88 114 VAL A O 1
ATOM 887 N N . ALA A 1 115 ? -7.056 -5.073 -3.913 1.00 87.69 115 ALA A N 1
ATOM 888 C CA . ALA A 1 115 ? -6.713 -5.613 -2.599 1.00 87.69 115 ALA A CA 1
ATOM 889 C C . ALA A 1 115 ? -7.243 -4.748 -1.429 1.00 87.69 115 ALA A C 1
ATOM 891 O O . ALA A 1 115 ? -7.939 -5.279 -0.556 1.00 87.69 115 ALA A O 1
ATOM 892 N N . PRO A 1 116 ? -7.016 -3.423 -1.384 1.00 85.94 116 PRO A N 1
ATOM 893 C CA . PRO A 1 116 ? -7.557 -2.598 -0.326 1.00 85.94 116 PRO A CA 1
ATOM 894 C C . PRO A 1 116 ? -9.075 -2.455 -0.394 1.00 85.94 116 PRO A C 1
ATOM 896 O O . PRO A 1 116 ? -9.697 -2.453 0.662 1.00 85.94 116 PRO A O 1
ATOM 899 N N . PHE A 1 117 ? -9.704 -2.377 -1.571 1.00 88.94 117 PHE A N 1
ATOM 900 C CA . PHE A 1 117 ? -11.159 -2.184 -1.650 1.00 88.94 117 PHE A CA 1
ATOM 901 C C . PHE A 1 117 ? -11.971 -3.414 -1.241 1.00 88.94 117 PHE A C 1
ATOM 903 O O . PHE A 1 117 ? -13.046 -3.261 -0.653 1.00 88.94 117 PHE A O 1
ATOM 910 N N . PHE A 1 118 ? -11.469 -4.615 -1.525 1.00 89.19 118 PHE A N 1
ATOM 911 C CA . PHE A 1 118 ? -12.221 -5.854 -1.317 1.00 89.19 118 PHE A CA 1
ATOM 912 C C . PHE A 1 118 ? -11.716 -6.709 -0.155 1.00 89.19 118 PHE A C 1
ATOM 914 O O . PHE A 1 118 ? -12.502 -7.476 0.394 1.00 89.19 118 PHE A O 1
ATOM 921 N N . ALA A 1 119 ? -10.458 -6.562 0.269 1.00 89.12 119 ALA A N 1
ATOM 922 C CA . ALA A 1 119 ? -9.929 -7.286 1.425 1.00 89.12 119 ALA A CA 1
ATOM 923 C C . ALA A 1 119 ? -9.695 -6.352 2.617 1.00 89.12 119 ALA A C 1
ATOM 925 O O . ALA A 1 119 ? -10.318 -6.516 3.667 1.00 89.12 119 ALA A O 1
ATOM 926 N N . MET A 1 120 ? -8.844 -5.335 2.456 1.00 89.19 120 MET A N 1
ATOM 927 C CA . MET A 1 120 ? -8.380 -4.525 3.591 1.00 89.19 120 MET A CA 1
ATOM 928 C C . MET A 1 120 ? -9.480 -3.634 4.186 1.00 89.19 120 MET A C 1
ATOM 930 O O . MET A 1 120 ? -9.676 -3.618 5.398 1.00 89.19 120 MET A O 1
ATOM 934 N N . GLN A 1 121 ? -10.229 -2.903 3.358 1.00 90.56 121 GLN A N 1
ATOM 935 C CA . GLN A 1 121 ? -11.290 -2.001 3.818 1.00 90.56 121 GLN A CA 1
ATOM 936 C C . GLN A 1 121 ? -12.426 -2.755 4.528 1.00 90.56 121 GLN A C 1
ATOM 938 O O . GLN A 1 121 ? -12.791 -2.343 5.635 1.00 90.56 121 GLN A O 1
ATOM 943 N N . PRO A 1 122 ? -12.947 -3.881 3.998 1.00 88.69 122 PRO A N 1
ATOM 944 C CA . PRO A 1 122 ? -13.870 -4.732 4.743 1.00 88.69 122 PRO A CA 1
ATOM 945 C C . PRO A 1 122 ? -13.275 -5.252 6.051 1.00 88.69 122 PRO A C 1
ATOM 947 O O . PRO A 1 122 ? -13.933 -5.158 7.087 1.00 88.69 122 PRO A O 1
ATOM 950 N N . ALA A 1 123 ? -12.024 -5.726 6.029 1.00 89.75 123 ALA A N 1
ATOM 951 C CA . ALA A 1 123 ? -11.340 -6.232 7.218 1.00 89.75 123 ALA A CA 1
ATOM 952 C C . ALA A 1 123 ? -11.130 -5.162 8.301 1.00 89.75 123 ALA A C 1
ATOM 954 O O . ALA A 1 123 ? -11.017 -5.497 9.480 1.00 89.75 123 ALA A O 1
ATOM 955 N N . PHE A 1 124 ? -11.088 -3.884 7.922 1.00 91.38 124 PHE A N 1
ATOM 956 C CA . PHE A 1 124 ? -10.931 -2.758 8.847 1.00 91.38 124 PHE A CA 1
ATOM 957 C C . PHE A 1 124 ? -12.265 -2.215 9.372 1.00 91.38 124 PHE A C 1
ATOM 959 O O . PHE A 1 124 ? -12.262 -1.366 10.267 1.00 91.38 124 PHE A O 1
ATOM 966 N N . GLY A 1 125 ? -13.386 -2.689 8.820 1.00 88.69 125 GLY A N 1
ATOM 967 C CA . GLY A 1 125 ? -14.732 -2.228 9.157 1.00 88.69 125 GLY A CA 1
ATOM 968 C C . GLY A 1 125 ? -15.264 -1.110 8.255 1.00 88.69 125 GLY A C 1
ATOM 969 O O . GLY A 1 125 ? -16.407 -0.689 8.417 1.00 88.69 125 GLY A O 1
ATOM 970 N N . ALA A 1 126 ? -14.492 -0.665 7.258 1.00 87.38 126 ALA A N 1
ATOM 971 C CA . ALA A 1 126 ? -14.888 0.388 6.317 1.00 87.38 126 ALA A CA 1
ATOM 972 C C . ALA A 1 126 ? -15.879 -0.091 5.234 1.00 87.38 126 ALA A C 1
ATOM 974 O O . ALA A 1 126 ? -16.414 0.725 4.483 1.00 87.38 126 ALA A O 1
ATOM 975 N N . GLY A 1 127 ? -16.154 -1.398 5.165 1.00 89.69 127 GLY A N 1
ATOM 976 C CA . GLY A 1 127 ? -17.019 -2.005 4.151 1.00 89.69 127 GLY A CA 1
ATOM 977 C C . GLY A 1 127 ? -16.335 -2.169 2.790 1.00 89.69 127 GLY A C 1
ATOM 978 O O . GLY A 1 127 ? -15.192 -1.757 2.601 1.00 89.69 127 GLY A O 1
ATOM 979 N N . ILE A 1 128 ? -17.037 -2.797 1.842 1.00 91.00 128 ILE A N 1
ATOM 980 C CA . ILE A 1 128 ? -16.538 -3.000 0.472 1.00 91.00 128 ILE A CA 1
ATOM 981 C C . ILE A 1 128 ? -16.403 -1.642 -0.213 1.00 91.00 128 ILE A C 1
ATOM 983 O O . ILE A 1 128 ? -17.359 -0.861 -0.238 1.00 91.00 128 ILE A O 1
ATOM 987 N N . ALA A 1 129 ? -15.216 -1.360 -0.753 1.00 88.12 129 ALA A N 1
ATOM 988 C CA . ALA A 1 129 ? -14.882 -0.085 -1.380 1.00 88.12 129 ALA A CA 1
ATOM 989 C C . ALA A 1 129 ? -15.290 1.119 -0.501 1.00 88.12 129 ALA A C 1
ATOM 991 O O . ALA A 1 129 ? -15.951 2.044 -0.975 1.00 88.12 129 ALA A O 1
ATOM 992 N N . ALA A 1 130 ? -14.967 1.075 0.796 1.00 87.38 130 ALA A N 1
ATOM 993 C CA . ALA A 1 130 ? -15.221 2.134 1.774 1.00 87.38 130 ALA A CA 1
ATOM 994 C C . ALA A 1 130 ? -16.707 2.522 1.941 1.00 87.38 130 ALA A C 1
ATOM 996 O O . ALA A 1 130 ? -17.015 3.646 2.344 1.00 87.38 130 ALA A O 1
ATOM 997 N N . SER A 1 131 ? -17.640 1.609 1.648 1.00 89.62 131 SER A N 1
ATOM 998 C CA . SER A 1 131 ? -19.086 1.877 1.671 1.00 89.62 131 SER A CA 1
ATOM 999 C C . SER A 1 131 ? -19.643 2.334 3.022 1.00 89.62 131 SER A C 1
ATOM 1001 O O . SER A 1 131 ? -20.688 2.976 3.046 1.00 89.62 131 SER A O 1
ATOM 1003 N N . LYS A 1 132 ? -18.960 2.036 4.134 1.00 86.69 132 LYS A N 1
ATOM 1004 C CA . LYS A 1 132 ? -19.359 2.434 5.496 1.00 86.69 132 LYS A CA 1
ATOM 1005 C C . LYS A 1 132 ? -18.643 3.695 5.995 1.00 86.69 132 LYS A C 1
ATOM 1007 O O . LYS A 1 132 ? -18.755 4.038 7.169 1.00 86.69 132 LYS A O 1
ATOM 1012 N N . THR A 1 133 ? -17.871 4.369 5.141 1.00 86.19 133 THR A N 1
ATOM 1013 C CA . THR A 1 133 ? -17.210 5.636 5.498 1.00 86.19 133 THR A CA 1
ATOM 1014 C C . THR A 1 133 ? -18.156 6.833 5.323 1.00 86.19 133 THR A C 1
ATOM 1016 O O . THR A 1 133 ? -19.100 6.735 4.541 1.00 86.19 133 THR A O 1
ATOM 1019 N N . PRO A 1 134 ? -17.925 7.973 6.010 1.00 85.56 134 PRO A N 1
ATOM 1020 C CA . PRO A 1 134 ? -18.804 9.146 5.912 1.00 85.56 134 PRO A CA 1
ATOM 1021 C C . PRO A 1 134 ? -18.943 9.729 4.498 1.00 85.56 134 PRO A C 1
ATOM 1023 O O . PRO A 1 134 ? -19.958 10.341 4.192 1.00 85.56 134 PRO A O 1
ATOM 1026 N N . ASP A 1 135 ? -17.929 9.547 3.646 1.00 87.56 135 ASP A N 1
ATOM 1027 C CA . ASP A 1 135 ? -17.941 9.971 2.243 1.00 87.56 135 ASP A CA 1
ATOM 1028 C C . ASP A 1 135 ? -17.251 8.909 1.356 1.00 87.56 135 ASP A C 1
ATOM 1030 O O . ASP A 1 135 ? -16.040 8.987 1.096 1.00 87.56 135 ASP A O 1
ATOM 1034 N N . PRO A 1 136 ? -18.002 7.881 0.909 1.00 87.25 136 PRO A N 1
ATOM 1035 C CA . PRO A 1 136 ? -17.446 6.739 0.185 1.00 87.25 136 PRO A CA 1
ATOM 1036 C C . PRO A 1 136 ? -16.830 7.102 -1.167 1.00 87.25 136 PRO A C 1
ATOM 1038 O O . PRO A 1 136 ? -15.803 6.540 -1.545 1.00 87.25 136 PRO A O 1
ATOM 1041 N N . ASN A 1 137 ? -17.428 8.038 -1.910 1.00 89.62 137 ASN A N 1
ATOM 1042 C CA . ASN A 1 137 ? -16.946 8.397 -3.247 1.00 89.62 137 ASN A CA 1
ATOM 1043 C C . ASN A 1 137 ? -15.615 9.141 -3.166 1.00 89.62 137 ASN A C 1
ATOM 1045 O O . ASN A 1 137 ? -14.677 8.813 -3.897 1.00 89.62 137 ASN A O 1
ATOM 1049 N N . THR A 1 138 ? -15.486 10.064 -2.214 1.00 85.62 138 THR A N 1
ATOM 1050 C CA . THR A 1 138 ? -14.213 10.735 -1.952 1.00 85.62 138 THR A CA 1
ATOM 1051 C C . THR A 1 138 ? -13.153 9.756 -1.448 1.00 85.62 138 THR A C 1
ATOM 1053 O O . THR A 1 138 ? -12.001 9.831 -1.878 1.00 85.62 138 THR A O 1
ATOM 1056 N N . ALA A 1 139 ? -13.512 8.805 -0.578 1.00 85.81 139 ALA A N 1
ATOM 1057 C CA . ALA A 1 139 ? -12.583 7.777 -0.105 1.00 85.81 139 ALA A CA 1
ATOM 1058 C C . ALA A 1 139 ? -12.067 6.884 -1.250 1.00 85.81 139 ALA A C 1
ATOM 1060 O O . ALA A 1 139 ? -10.865 6.620 -1.329 1.00 85.81 139 ALA A O 1
ATOM 1061 N N . ARG A 1 140 ? -12.950 6.477 -2.172 1.00 91.12 140 ARG A N 1
ATOM 1062 C CA . ARG A 1 140 ? -12.591 5.698 -3.369 1.00 91.12 140 ARG A CA 1
ATOM 1063 C C . ARG A 1 140 ? -11.679 6.478 -4.306 1.00 91.12 140 ARG A C 1
ATOM 1065 O O . ARG A 1 140 ? -10.641 5.955 -4.696 1.00 91.12 140 ARG A O 1
ATOM 1072 N N . LEU A 1 141 ? -12.032 7.724 -4.632 1.00 88.00 141 LEU A N 1
ATOM 1073 C CA . LEU A 1 141 ? -11.227 8.564 -5.522 1.00 88.00 141 LEU A CA 1
ATOM 1074 C C . LEU A 1 141 ? -9.830 8.803 -4.942 1.00 88.00 141 LEU A C 1
ATOM 1076 O O . LEU A 1 141 ? -8.835 8.679 -5.649 1.00 88.00 141 LEU A O 1
ATOM 1080 N N . ARG A 1 142 ? -9.739 9.092 -3.641 1.00 86.19 142 ARG A N 1
ATOM 1081 C CA . ARG A 1 142 ? -8.447 9.263 -2.962 1.00 86.19 142 ARG A CA 1
ATOM 1082 C C . ARG A 1 142 ? -7.632 7.979 -2.962 1.00 86.19 142 ARG A C 1
ATOM 1084 O O . ARG A 1 142 ? -6.451 8.036 -3.277 1.00 86.19 142 ARG A O 1
ATOM 1091 N N . GLY A 1 143 ? -8.260 6.843 -2.652 1.00 85.44 143 GLY A N 1
ATOM 1092 C CA . GLY A 1 143 ? -7.613 5.535 -2.744 1.00 85.44 143 GLY A CA 1
ATOM 1093 C C . GLY A 1 143 ? -7.045 5.302 -4.141 1.00 85.44 143 GLY A C 1
ATOM 1094 O O . GLY A 1 143 ? -5.863 5.012 -4.282 1.00 85.44 143 GLY A O 1
ATOM 1095 N N . LEU A 1 144 ? -7.851 5.540 -5.174 1.00 88.75 144 LEU A N 1
ATOM 1096 C CA . LEU A 1 144 ? -7.425 5.411 -6.560 1.00 88.75 144 LEU A CA 1
ATOM 1097 C C . LEU A 1 144 ? -6.223 6.308 -6.892 1.00 88.75 144 LEU A C 1
ATOM 1099 O O . LEU A 1 144 ? -5.229 5.815 -7.411 1.00 88.75 144 LEU A O 1
ATOM 1103 N N . ILE A 1 145 ? -6.275 7.601 -6.563 1.00 88.56 145 ILE A N 1
ATOM 1104 C CA . ILE A 1 145 ? -5.172 8.538 -6.841 1.00 88.56 145 ILE A CA 1
ATOM 1105 C C . ILE A 1 145 ? -3.889 8.106 -6.116 1.00 88.56 145 ILE A C 1
ATOM 1107 O O . ILE A 1 145 ? -2.811 8.123 -6.710 1.00 88.56 145 ILE A O 1
ATOM 1111 N N . THR A 1 146 ? -3.997 7.665 -4.861 1.00 88.06 146 THR A N 1
ATOM 1112 C CA . THR A 1 146 ? -2.858 7.122 -4.113 1.00 88.06 146 THR A CA 1
ATOM 1113 C C . THR A 1 146 ? -2.259 5.905 -4.825 1.00 88.06 146 THR A C 1
ATOM 1115 O O . THR A 1 146 ? -1.048 5.854 -5.023 1.00 88.06 146 THR A O 1
ATOM 1118 N N . HIS A 1 147 ? -3.074 4.970 -5.311 1.00 90.00 147 HIS A N 1
ATOM 1119 C CA . HIS A 1 147 ? -2.580 3.797 -6.040 1.00 90.00 147 HIS A CA 1
ATOM 1120 C C . HIS A 1 147 ? -2.040 4.117 -7.447 1.00 90.00 147 HIS A C 1
ATOM 1122 O O . HIS A 1 147 ? -1.113 3.462 -7.923 1.00 90.00 147 HIS A O 1
ATOM 1128 N N . LEU A 1 148 ? -2.531 5.171 -8.100 1.00 88.19 148 LEU A N 1
ATOM 1129 C CA . LEU A 1 148 ? -1.926 5.675 -9.336 1.00 88.19 148 LEU A CA 1
ATOM 1130 C C . LEU A 1 148 ? -0.545 6.294 -9.081 1.00 88.19 148 LEU A C 1
ATOM 1132 O O . LEU A 1 148 ? 0.352 6.120 -9.905 1.00 88.19 148 LEU A O 1
ATOM 1136 N N . SER A 1 149 ? -0.335 6.950 -7.932 1.00 87.25 149 SER A N 1
ATOM 1137 C CA . SER A 1 149 ? 0.987 7.477 -7.556 1.00 87.25 149 SER A CA 1
ATOM 1138 C C . SER A 1 149 ? 2.039 6.370 -7.394 1.00 87.25 149 SER A C 1
ATOM 1140 O O . SER A 1 149 ? 3.190 6.567 -7.782 1.00 87.25 149 SER A O 1
ATOM 1142 N N . PHE A 1 150 ? 1.635 5.175 -6.937 1.00 87.44 150 PHE A N 1
ATOM 1143 C CA . PHE A 1 150 ? 2.489 3.983 -6.945 1.00 87.44 150 PHE A CA 1
ATOM 1144 C C . PHE A 1 150 ? 2.903 3.607 -8.375 1.00 87.44 150 PHE A C 1
ATOM 1146 O O . PHE A 1 150 ? 4.089 3.443 -8.645 1.00 87.44 150 PHE A O 1
ATOM 1153 N N . GLY A 1 151 ? 1.951 3.559 -9.316 1.00 85.12 151 GLY A N 1
ATOM 1154 C CA . GLY A 1 151 ? 2.239 3.301 -10.732 1.00 85.12 151 GLY A CA 1
ATOM 1155 C C . GLY A 1 151 ? 3.205 4.324 -11.344 1.00 85.12 151 GLY A C 1
ATOM 1156 O O . GLY A 1 151 ? 4.149 3.954 -12.040 1.00 85.12 151 GLY A O 1
ATOM 1157 N N . VAL A 1 152 ? 3.044 5.611 -11.025 1.00 85.44 152 VAL A N 1
ATOM 1158 C CA . VAL A 1 152 ? 4.013 6.652 -11.417 1.00 85.44 152 VAL A CA 1
ATOM 1159 C C . VAL A 1 152 ? 5.393 6.359 -10.820 1.00 85.44 152 VAL A C 1
ATOM 1161 O O . VAL A 1 152 ? 6.394 6.375 -11.542 1.00 85.44 152 VAL A O 1
ATOM 1164 N N . GLY A 1 153 ? 5.452 6.014 -9.533 1.00 83.75 153 GLY A N 1
ATOM 1165 C CA . GLY A 1 153 ? 6.683 5.648 -8.839 1.00 83.75 153 GLY A CA 1
ATOM 1166 C C . GLY A 1 153 ? 7.401 4.435 -9.440 1.00 83.75 153 GLY A C 1
ATOM 1167 O O . GLY A 1 153 ? 8.627 4.446 -9.533 1.00 83.75 153 GLY A O 1
ATOM 1168 N N . CYS A 1 154 ? 6.667 3.445 -9.961 1.00 80.12 154 CYS A N 1
ATOM 1169 C CA . CYS A 1 154 ? 7.251 2.308 -10.681 1.00 80.12 154 CYS A CA 1
ATOM 1170 C C . CYS A 1 154 ? 8.036 2.734 -11.935 1.00 80.12 154 CYS A C 1
ATOM 1172 O O . CYS A 1 154 ? 8.985 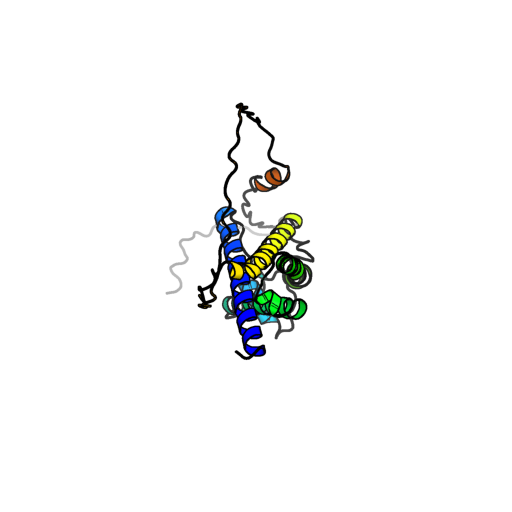2.058 -12.325 1.00 80.12 154 CYS A O 1
ATOM 1174 N N . THR A 1 155 ? 7.677 3.864 -12.554 1.00 81.12 155 THR A N 1
ATOM 1175 C CA . THR A 1 155 ? 8.403 4.417 -13.711 1.00 81.12 155 THR A CA 1
ATOM 1176 C C . THR A 1 155 ? 9.470 5.443 -13.354 1.00 81.12 155 THR A C 1
ATOM 1178 O O . THR A 1 155 ? 10.289 5.781 -14.207 1.00 81.12 155 THR A O 1
ATOM 1181 N N . ALA A 1 156 ? 9.504 5.925 -12.108 1.00 70.88 156 ALA A N 1
ATOM 1182 C CA . ALA A 1 156 ? 10.386 7.014 -11.691 1.00 70.88 156 ALA A CA 1
ATOM 1183 C C . ALA A 1 156 ? 11.880 6.660 -11.810 1.00 70.88 156 ALA A C 1
ATOM 1185 O O . ALA A 1 156 ? 12.695 7.548 -12.053 1.00 70.88 156 ALA A O 1
ATOM 1186 N N . LEU A 1 157 ? 12.248 5.372 -11.749 1.00 62.25 157 LEU A N 1
ATOM 1187 C CA . LEU A 1 157 ? 13.625 4.934 -12.016 1.00 62.25 157 LEU A CA 1
ATOM 1188 C C . LEU A 1 157 ? 14.087 5.190 -13.461 1.00 62.25 157 LEU A C 1
ATOM 1190 O O . LEU A 1 157 ? 15.290 5.198 -13.702 1.00 62.25 157 LEU A O 1
ATOM 1194 N N . ARG A 1 158 ? 13.181 5.475 -14.410 1.00 61.50 158 ARG A N 1
ATOM 1195 C CA . ARG A 1 158 ? 13.556 5.963 -15.749 1.00 61.50 158 ARG A CA 1
ATOM 1196 C C . ARG A 1 158 ? 14.252 7.322 -15.708 1.00 61.50 158 ARG A C 1
ATOM 1198 O O . ARG A 1 158 ? 15.018 7.639 -16.611 1.00 61.50 158 ARG A O 1
ATOM 1205 N N . CYS A 1 159 ? 13.966 8.120 -14.680 1.00 43.75 159 CYS A N 1
ATOM 1206 C CA . CYS A 1 159 ? 14.559 9.436 -14.475 1.00 43.75 159 CYS A CA 1
ATOM 1207 C C . CYS A 1 159 ? 15.862 9.395 -13.673 1.00 43.75 159 CYS A C 1
ATOM 1209 O O . CYS A 1 159 ? 16.413 10.463 -13.424 1.00 43.75 159 CYS A O 1
ATOM 1211 N N . PHE A 1 160 ? 16.388 8.221 -13.293 1.00 40.44 160 PHE A N 1
ATOM 1212 C CA . PHE A 1 160 ? 17.808 8.157 -12.961 1.00 40.44 160 PHE A CA 1
ATOM 1213 C C . PHE A 1 160 ? 18.562 8.308 -14.282 1.00 40.44 160 PHE A C 1
ATOM 1215 O O . PHE A 1 160 ? 18.499 7.394 -15.109 1.00 40.44 160 PHE A O 1
ATOM 1222 N N . PRO A 1 161 ? 19.190 9.471 -14.545 1.00 41.97 161 PRO A N 1
ATOM 1223 C CA . PRO A 1 161 ? 19.892 9.667 -15.794 1.00 41.97 161 PRO A CA 1
ATOM 1224 C C . PRO A 1 161 ? 20.915 8.550 -15.911 1.00 41.97 161 PRO A C 1
ATOM 1226 O O . PRO A 1 161 ? 21.636 8.263 -14.954 1.00 41.97 161 PRO A O 1
ATOM 1229 N N . HIS A 1 162 ? 20.920 7.915 -17.081 1.00 41.91 162 HIS A N 1
ATOM 1230 C CA . HIS A 1 162 ? 21.985 7.045 -17.537 1.00 41.91 162 HIS A CA 1
ATOM 1231 C C . HIS A 1 162 ? 23.312 7.563 -16.982 1.00 41.91 162 HIS A C 1
ATOM 1233 O O . HIS A 1 162 ? 23.794 8.621 -17.395 1.00 41.91 162 HIS A O 1
ATOM 1239 N N . THR A 1 163 ? 23.904 6.833 -16.037 1.00 39.09 163 THR A N 1
ATOM 1240 C CA . THR A 1 163 ? 25.342 6.909 -15.850 1.00 39.09 163 THR A CA 1
ATOM 1241 C C . THR A 1 163 ? 25.918 6.615 -17.221 1.00 39.09 163 THR A C 1
ATOM 1243 O O . THR A 1 163 ? 25.712 5.551 -17.802 1.00 39.09 163 THR A O 1
ATOM 1246 N N . CYS A 1 164 ? 26.494 7.665 -17.788 1.00 38.94 164 CYS A N 1
ATOM 1247 C CA . CYS A 1 164 ? 27.034 7.726 -19.123 1.00 38.94 164 CYS A CA 1
ATOM 1248 C C . CYS A 1 164 ? 28.106 6.642 -19.267 1.00 38.94 164 CYS A C 1
ATOM 1250 O O . CYS A 1 164 ? 29.275 6.869 -18.970 1.00 38.94 164 CYS A O 1
ATOM 1252 N N . SER A 1 165 ? 27.721 5.447 -19.716 1.00 37.50 165 SER A N 1
ATOM 1253 C CA . SER A 1 165 ? 28.661 4.510 -20.314 1.00 37.50 165 SER A CA 1
ATOM 1254 C C . SER A 1 165 ? 28.897 4.997 -21.739 1.00 37.50 165 SER A C 1
ATOM 1256 O O . SER A 1 165 ? 28.246 4.565 -22.693 1.00 37.50 165 SER A O 1
ATOM 1258 N N . ARG A 1 166 ? 29.796 5.973 -21.867 1.00 39.00 166 ARG A N 1
ATOM 1259 C CA . ARG A 1 166 ? 30.392 6.358 -23.141 1.00 39.00 166 ARG A CA 1
ATOM 1260 C C . ARG A 1 166 ? 31.218 5.165 -23.618 1.00 39.00 166 ARG A C 1
ATOM 1262 O O . ARG A 1 166 ? 32.380 5.039 -23.260 1.00 39.00 166 ARG A O 1
ATOM 1269 N N . SER A 1 167 ? 30.596 4.258 -24.366 1.00 39.25 167 SER A N 1
ATOM 1270 C CA . SER A 1 167 ? 31.336 3.270 -25.144 1.00 39.25 167 SER A CA 1
ATOM 1271 C C . SER A 1 167 ? 31.943 4.017 -26.321 1.00 39.25 167 SER A C 1
ATOM 1273 O O . SER A 1 167 ? 31.234 4.429 -27.238 1.00 39.25 167 SER A O 1
ATOM 1275 N N . GLU A 1 168 ? 33.250 4.245 -26.263 1.00 47.56 168 GLU A N 1
ATOM 1276 C CA . GLU A 1 168 ? 34.035 4.617 -27.429 1.00 47.56 168 GLU A CA 1
ATOM 1277 C C . GLU A 1 168 ? 33.832 3.557 -28.517 1.00 47.56 168 GLU A C 1
ATOM 1279 O O . GLU A 1 168 ? 34.126 2.381 -28.326 1.00 47.56 168 GLU A O 1
ATOM 1284 N N . SER A 1 169 ? 33.327 3.972 -29.672 1.00 39.47 169 SER A N 1
ATOM 1285 C CA . SER A 1 169 ? 33.477 3.214 -30.908 1.00 39.47 169 SER A CA 1
ATOM 1286 C C . SER A 1 169 ? 34.078 4.153 -31.940 1.00 39.47 169 SER A C 1
ATOM 1288 O O . SER A 1 169 ? 33.385 4.977 -32.541 1.00 39.47 169 SER A O 1
ATOM 1290 N N . GLY A 1 170 ? 35.397 4.051 -32.105 1.00 41.28 170 GLY A N 1
ATOM 1291 C CA . GLY A 1 170 ? 36.082 4.567 -33.279 1.00 41.28 170 GLY A CA 1
ATOM 1292 C C . GLY A 1 170 ? 35.492 3.921 -34.531 1.00 41.28 170 GLY A C 1
ATOM 1293 O O . GLY A 1 170 ? 35.395 2.701 -34.627 1.00 41.28 170 GLY A O 1
ATOM 1294 N N . GLY A 1 171 ? 35.072 4.750 -35.479 1.00 33.41 171 GLY A N 1
ATOM 1295 C CA . GLY A 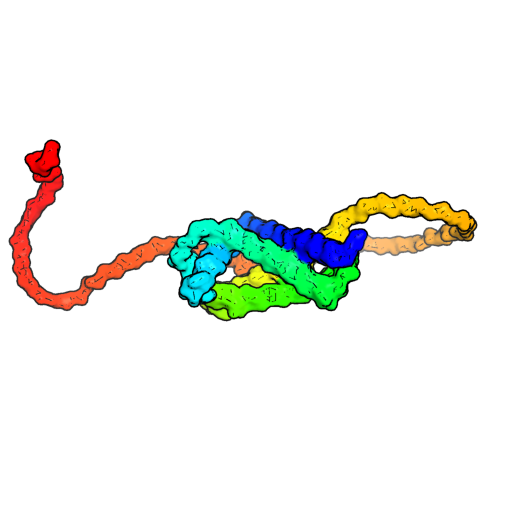1 171 ? 34.425 4.309 -36.708 1.00 33.41 171 GLY A CA 1
ATOM 1296 C C . GLY A 1 171 ? 34.415 5.438 -37.723 1.00 33.41 171 GLY A C 1
ATOM 1297 O O . GLY A 1 171 ? 33.565 6.315 -37.703 1.00 33.41 171 GLY A O 1
ATOM 1298 N N . SER A 1 172 ? 35.443 5.434 -38.557 1.00 34.75 172 SER A N 1
ATOM 1299 C CA . SER A 1 172 ? 35.754 6.400 -39.602 1.00 34.75 172 SER A CA 1
ATOM 1300 C C . SER A 1 172 ? 34.627 6.583 -40.641 1.00 34.75 172 SER A C 1
ATOM 1302 O O . SER A 1 172 ? 34.061 5.597 -41.101 1.00 34.75 172 SER A O 1
ATOM 1304 N N . ARG A 1 173 ? 34.472 7.837 -41.108 1.00 40.09 173 ARG A N 1
ATOM 1305 C CA . ARG A 1 173 ? 34.230 8.301 -42.500 1.00 40.09 173 ARG A CA 1
ATOM 1306 C C . ARG A 1 173 ? 32.959 9.122 -42.768 1.00 40.09 173 ARG A C 1
ATOM 1308 O O . ARG A 1 173 ? 31.841 8.643 -42.696 1.00 40.09 173 ARG A O 1
ATOM 1315 N N . SER A 1 174 ? 33.251 10.308 -43.314 1.00 33.66 174 SER A N 1
ATOM 1316 C CA . SER A 1 174 ? 32.648 10.894 -44.519 1.00 33.66 174 SER A CA 1
ATOM 1317 C C . SER A 1 174 ? 31.262 11.540 -44.425 1.00 33.66 174 SER A C 1
ATOM 1319 O O . SER A 1 174 ? 30.236 10.899 -44.587 1.00 33.66 174 SER A O 1
ATOM 1321 N N . ALA A 1 175 ? 31.312 12.872 -44.335 1.00 36.84 175 ALA A N 1
ATOM 1322 C CA . ALA A 1 175 ? 30.643 13.819 -45.228 1.00 36.84 175 ALA A CA 1
ATOM 1323 C C . ALA A 1 175 ? 29.176 13.557 -45.621 1.00 36.84 175 ALA A C 1
ATOM 1325 O O . ALA A 1 175 ? 28.898 12.781 -46.529 1.00 36.84 175 ALA A O 1
ATOM 1326 N N . PHE A 1 176 ? 28.277 14.414 -45.129 1.00 33.50 176 PHE A N 1
ATOM 1327 C CA . PHE A 1 176 ? 27.349 15.084 -46.038 1.00 33.50 176 PHE A CA 1
ATOM 1328 C C . PHE A 1 176 ? 27.008 16.489 -45.534 1.00 33.50 176 PHE A C 1
ATOM 1330 O O . PHE A 1 176 ? 26.397 16.701 -44.490 1.00 33.50 176 PHE A O 1
ATOM 1337 N N . ARG A 1 177 ? 27.499 17.456 -46.303 1.00 35.66 177 ARG A N 1
ATOM 1338 C CA . ARG A 1 177 ? 27.234 18.887 -46.239 1.00 35.66 177 ARG A CA 1
ATOM 1339 C C . ARG A 1 177 ? 25.878 19.134 -46.899 1.00 35.66 177 ARG A C 1
ATOM 1341 O O . ARG A 1 177 ? 25.800 18.919 -48.098 1.00 35.66 177 ARG A O 1
ATOM 1348 N N . THR A 1 178 ? 24.899 19.672 -46.166 1.00 30.05 178 THR A N 1
ATOM 1349 C CA . THR A 1 178 ? 23.895 20.611 -46.719 1.00 30.05 178 THR A CA 1
ATOM 1350 C C . THR A 1 178 ? 23.075 21.290 -45.614 1.00 30.05 178 THR A C 1
ATOM 1352 O O . THR A 1 178 ? 22.198 20.693 -45.006 1.00 30.05 178 THR A O 1
ATOM 1355 N N . GLN A 1 179 ? 23.350 22.573 -45.407 1.00 29.48 179 GLN A N 1
ATOM 1356 C CA . GLN A 1 179 ? 22.363 23.640 -45.168 1.00 29.48 179 GLN A CA 1
ATOM 1357 C C . GLN A 1 179 ? 22.414 24.498 -46.464 1.00 29.48 179 GLN A C 1
ATOM 1359 O O . GLN A 1 179 ? 23.450 24.394 -47.135 1.00 29.48 179 GLN A O 1
ATOM 1364 N N . PRO A 1 180 ? 21.429 25.328 -46.883 1.00 44.47 180 PRO A N 1
ATOM 1365 C CA . PRO A 1 180 ? 20.379 25.987 -46.092 1.00 44.47 180 PRO A CA 1
ATOM 1366 C C . PRO A 1 180 ? 19.000 26.109 -46.779 1.00 44.47 180 PRO A C 1
ATOM 1368 O O . PRO A 1 180 ? 18.885 25.930 -47.981 1.00 44.47 180 PRO A O 1
ATOM 1371 N N . GLN A 1 181 ? 17.970 26.538 -46.043 1.00 33.09 181 GLN A N 1
ATOM 1372 C CA . GLN A 1 181 ? 16.964 27.474 -46.569 1.00 33.09 181 GLN A CA 1
ATOM 1373 C C . GLN A 1 181 ? 16.348 28.254 -45.399 1.00 33.09 181 GLN A C 1
ATOM 1375 O O . GLN A 1 181 ? 15.657 27.701 -44.547 1.00 33.09 181 GLN A O 1
ATOM 1380 N N . ILE A 1 182 ? 16.652 29.550 -45.375 1.00 39.00 182 ILE A N 1
ATOM 1381 C CA . ILE A 1 182 ? 15.962 30.593 -44.620 1.00 39.00 182 ILE A CA 1
ATOM 1382 C C . ILE A 1 182 ? 15.006 31.250 -45.611 1.00 39.00 182 ILE A C 1
ATOM 1384 O O . ILE A 1 182 ? 15.463 31.818 -46.597 1.00 39.00 182 ILE A O 1
ATOM 1388 N N . LEU A 1 183 ? 13.710 31.215 -45.323 1.00 33.34 183 LEU A N 1
ATOM 1389 C CA . LEU A 1 183 ? 12.678 32.119 -45.842 1.00 33.34 183 LEU A CA 1
ATOM 1390 C C . LEU A 1 183 ? 11.450 31.960 -44.924 1.00 33.34 183 LEU A C 1
ATOM 1392 O O . LEU A 1 183 ? 11.167 30.840 -44.524 1.00 33.34 183 LEU A O 1
ATOM 1396 N N . LYS A 1 184 ? 10.589 32.924 -44.607 1.00 30.16 184 LYS A N 1
ATOM 1397 C CA . LYS A 1 184 ? 10.531 34.389 -44.435 1.00 30.16 184 LYS A CA 1
ATOM 1398 C C . LYS A 1 184 ? 9.031 34.645 -44.134 1.00 30.16 184 LYS A C 1
ATOM 1400 O O . LYS A 1 184 ? 8.211 33.819 -44.519 1.00 30.16 184 LYS A O 1
ATOM 1405 N N . MET A 1 185 ? 8.707 35.807 -43.561 1.00 26.00 185 MET A N 1
ATOM 1406 C CA . MET A 1 185 ? 7.362 36.409 -43.391 1.00 26.00 185 MET A CA 1
ATOM 1407 C C . MET A 1 185 ? 6.591 35.952 -42.142 1.00 26.00 185 MET A C 1
ATOM 1409 O O . MET A 1 185 ? 6.308 34.777 -41.969 1.00 26.00 185 MET A O 1
ATOM 1413 N N . GLU A 1 186 ? 6.468 36.823 -41.127 1.00 34.78 186 GLU A N 1
ATOM 1414 C CA . GLU A 1 186 ? 5.432 37.882 -40.984 1.00 34.78 186 GLU A CA 1
ATOM 1415 C C . GLU A 1 186 ? 4.047 37.261 -40.721 1.00 34.78 186 GLU A C 1
ATOM 1417 O O . GLU A 1 186 ? 3.663 36.329 -41.402 1.00 34.78 186 GLU A O 1
ATOM 1422 N N . SER A 1 187 ? 3.184 37.699 -39.807 1.00 31.48 187 SER A N 1
ATOM 1423 C CA . SER A 1 187 ? 3.057 38.916 -39.007 1.00 31.48 187 SER A CA 1
ATOM 1424 C C . SER A 1 187 ? 1.806 38.735 -38.115 1.00 31.48 187 SER A C 1
ATOM 1426 O O . SER A 1 187 ? 0.949 37.907 -38.414 1.00 31.48 187 SER A O 1
ATOM 1428 N N . LYS A 1 188 ? 1.683 39.608 -37.109 1.00 32.09 188 LYS A N 1
ATOM 1429 C CA . LYS A 1 188 ? 0.476 40.023 -36.364 1.00 32.09 188 LYS A CA 1
ATOM 1430 C C . LYS A 1 188 ? 0.201 39.390 -34.997 1.00 32.09 188 LYS A C 1
ATOM 1432 O O . LYS A 1 188 ? -0.036 38.204 -34.826 1.00 32.09 188 LYS A O 1
ATOM 1437 N N . HIS A 1 189 ? 0.208 40.306 -34.029 1.00 40.88 189 HIS A N 1
ATOM 1438 C CA . HIS A 1 189 ? -0.452 40.237 -32.737 1.00 40.88 189 HIS A CA 1
ATOM 1439 C C . HIS A 1 189 ? -1.906 39.779 -32.858 1.00 40.88 189 HIS A C 1
ATOM 1441 O O . HIS A 1 189 ? -2.642 40.346 -33.659 1.00 40.88 189 HIS A O 1
ATOM 1447 N N . GLU A 1 190 ? -2.342 38.930 -31.929 1.00 35.62 190 GLU A N 1
ATOM 1448 C CA . GLU A 1 190 ? -3.657 39.100 -31.319 1.00 35.62 190 GLU A CA 1
ATOM 1449 C C . GLU A 1 190 ? -3.623 38.622 -29.863 1.00 35.62 190 GLU A C 1
ATOM 1451 O O . GLU A 1 190 ? -3.389 37.455 -29.553 1.00 35.62 190 GLU A O 1
ATOM 1456 N N . ILE A 1 191 ? -3.793 39.583 -28.956 1.00 38.03 191 ILE A N 1
ATOM 1457 C CA . ILE A 1 191 ? -4.114 39.343 -27.556 1.00 38.03 191 ILE A CA 1
ATOM 1458 C C . ILE A 1 191 ? -5.577 38.917 -27.528 1.00 38.03 191 ILE A C 1
ATOM 1460 O O . ILE A 1 191 ? -6.449 39.749 -27.765 1.00 38.03 191 ILE A O 1
ATOM 1464 N N . GLN A 1 192 ? -5.851 37.669 -27.158 1.00 34.53 192 GLN A N 1
ATOM 1465 C CA . GLN A 1 192 ? -7.172 37.295 -26.673 1.00 34.53 192 GLN A CA 1
ATOM 1466 C C . GLN A 1 192 ? -7.087 37.011 -25.175 1.00 34.53 192 GLN A C 1
ATOM 1468 O O . GLN A 1 192 ? -6.700 35.934 -24.726 1.00 34.53 192 GLN A O 1
ATOM 1473 N N . LYS A 1 193 ? -7.435 38.043 -24.397 1.00 40.81 193 LYS A N 1
ATOM 1474 C CA . LYS A 1 193 ? -7.925 37.882 -23.029 1.00 40.81 193 LYS A CA 1
ATOM 1475 C C . LYS A 1 193 ? -9.135 36.951 -23.096 1.00 40.81 193 LYS A C 1
ATOM 1477 O O . LYS A 1 193 ? -10.136 37.309 -23.710 1.00 40.81 193 LYS A O 1
ATOM 1482 N N . LEU A 1 194 ? -9.042 35.787 -22.466 1.00 37.03 194 LEU A N 1
ATOM 1483 C CA . LEU A 1 194 ? -10.209 34.984 -22.128 1.00 37.03 194 LEU A CA 1
ATOM 1484 C C . LEU A 1 194 ? -10.522 35.228 -20.659 1.00 37.03 194 LEU A C 1
ATOM 1486 O O . LEU A 1 194 ? -9.808 34.802 -19.752 1.00 37.03 194 LEU A O 1
ATOM 1490 N N . ASP A 1 195 ? -11.565 36.030 -20.502 1.00 39.94 195 ASP A N 1
ATOM 1491 C CA . ASP A 1 195 ? -12.262 36.317 -19.270 1.00 39.94 195 ASP A CA 1
ATOM 1492 C C . ASP A 1 195 ? -12.837 35.030 -18.659 1.00 39.94 195 ASP A C 1
ATOM 1494 O O . ASP A 1 195 ? -13.319 34.143 -19.363 1.00 39.94 195 ASP A O 1
ATOM 1498 N N . THR A 1 196 ? -12.729 34.966 -17.334 1.00 53.28 196 THR A N 1
ATOM 1499 C CA . THR A 1 196 ? -13.629 34.303 -16.379 1.00 53.28 196 THR A CA 1
ATOM 1500 C C . THR A 1 196 ? -14.510 33.149 -16.892 1.00 53.28 196 THR A C 1
ATOM 1502 O O . THR A 1 196 ? -15.633 33.336 -17.349 1.00 53.28 196 THR A O 1
ATOM 1505 N N . ALA A 1 197 ? -14.052 31.913 -16.664 1.00 43.19 197 ALA A N 1
ATOM 1506 C CA . ALA A 1 197 ? -14.921 30.740 -16.609 1.00 43.19 197 ALA A CA 1
ATOM 1507 C C . ALA A 1 197 ? -14.845 30.116 -15.209 1.00 43.19 197 ALA A C 1
ATOM 1509 O O . ALA A 1 197 ? -13.757 29.849 -14.692 1.00 43.19 197 ALA A O 1
ATOM 1510 N N . ASP A 1 198 ? -16.014 29.922 -14.596 1.00 51.78 198 ASP A N 1
ATOM 1511 C CA . ASP A 1 198 ? -16.212 29.224 -13.326 1.00 51.78 198 ASP A CA 1
ATOM 1512 C C . ASP A 1 198 ? -15.363 27.940 -13.227 1.00 51.78 198 ASP A C 1
ATOM 1514 O O . ASP A 1 198 ? -15.296 27.166 -14.189 1.00 51.78 198 ASP A O 1
ATOM 1518 N N . PRO A 1 199 ? -14.743 27.645 -12.067 1.00 52.09 199 PRO A N 1
ATOM 1519 C CA . PRO A 1 199 ? -14.012 26.400 -11.903 1.00 52.09 199 PRO A CA 1
ATOM 1520 C C . PRO A 1 199 ? -14.971 25.201 -12.044 1.00 52.09 199 PRO A C 1
ATOM 1522 O O . PRO A 1 199 ? -16.099 25.250 -11.539 1.00 52.09 199 PRO A O 1
ATOM 1525 N N . PRO A 1 200 ? -14.534 24.103 -12.689 1.00 56.59 200 PRO A N 1
ATOM 1526 C CA . PRO A 1 200 ? -15.373 22.934 -12.935 1.00 56.59 200 PRO A CA 1
ATOM 1527 C C . PRO A 1 200 ? -15.949 22.379 -11.626 1.00 56.59 200 PRO A C 1
ATOM 1529 O O . PRO A 1 200 ? -15.313 22.448 -10.575 1.00 56.59 200 PRO A O 1
ATOM 1532 N N . LEU A 1 201 ? -17.143 21.779 -11.698 1.00 50.84 201 LEU A N 1
ATOM 1533 C CA . LEU A 1 201 ? -17.910 21.195 -10.579 1.00 50.84 201 LEU A CA 1
ATOM 1534 C C . LEU A 1 201 ? -17.089 20.309 -9.621 1.00 50.84 201 LEU A C 1
ATOM 1536 O O . LEU A 1 201 ? -17.436 20.195 -8.447 1.00 50.84 201 LEU A O 1
ATOM 1540 N N . ALA A 1 202 ? -15.972 19.743 -10.089 1.00 46.44 202 ALA A N 1
ATOM 1541 C CA . ALA A 1 202 ? -14.996 19.060 -9.250 1.00 46.44 202 ALA A CA 1
ATOM 1542 C C . ALA A 1 202 ? -14.481 19.967 -8.116 1.00 46.44 202 ALA A C 1
ATOM 1544 O O . ALA A 1 202 ? -14.518 19.563 -6.961 1.00 46.44 202 ALA A O 1
ATOM 1545 N N . THR A 1 203 ? -14.097 21.214 -8.389 1.00 45.66 203 THR A N 1
ATOM 1546 C CA . THR A 1 203 ? -13.499 22.139 -7.409 1.00 45.66 203 THR A CA 1
ATOM 1547 C C . THR A 1 203 ? -14.489 22.589 -6.324 1.00 45.66 203 THR A C 1
ATOM 1549 O O . THR A 1 203 ? -14.085 22.825 -5.184 1.00 45.66 203 THR A O 1
ATOM 1552 N N . ARG A 1 204 ? -15.799 22.631 -6.620 1.00 43.81 204 ARG A N 1
ATOM 1553 C CA . ARG A 1 204 ? -16.842 23.007 -5.640 1.00 43.81 204 ARG A CA 1
ATOM 1554 C C . ARG A 1 204 ? -17.034 21.965 -4.528 1.00 43.81 204 ARG A C 1
ATOM 1556 O O . ARG A 1 204 ? -17.412 22.335 -3.422 1.00 43.81 204 ARG A O 1
ATOM 1563 N N . LEU A 1 205 ? -16.698 20.697 -4.775 1.00 47.78 205 LEU A N 1
ATOM 1564 C CA . LEU A 1 205 ? -16.685 19.642 -3.749 1.00 47.78 205 LEU A CA 1
ATOM 1565 C C . LEU A 1 205 ? -15.410 19.650 -2.884 1.00 47.78 205 LEU A C 1
ATOM 1567 O O . LEU A 1 205 ? -15.422 19.119 -1.775 1.00 47.78 205 LEU A O 1
ATOM 1571 N N . TRP A 1 206 ? -14.322 20.270 -3.353 1.00 44.62 206 TRP A N 1
ATOM 1572 C CA . TRP A 1 206 ? -13.047 20.340 -2.622 1.00 44.62 206 TRP A CA 1
ATOM 1573 C C . TRP A 1 206 ? -12.961 21.509 -1.632 1.00 44.62 206 TRP A C 1
ATOM 1575 O O . TRP A 1 206 ? -12.225 21.410 -0.652 1.00 44.62 206 TRP A O 1
ATOM 1585 N N . LEU A 1 207 ? -13.705 22.595 -1.866 1.00 43.19 207 LEU A N 1
ATOM 1586 C CA . LEU A 1 207 ? -13.619 23.844 -1.092 1.00 43.19 207 LEU A CA 1
ATOM 1587 C C . LEU A 1 207 ? -14.753 24.045 -0.075 1.00 43.19 207 LEU A C 1
ATOM 1589 O O . LEU A 1 207 ? -14.809 25.089 0.572 1.00 43.19 207 LEU A O 1
ATOM 1593 N N . ALA A 1 208 ? -15.653 23.073 0.093 1.00 41.00 208 ALA A N 1
ATOM 1594 C CA . ALA A 1 208 ? -16.708 23.181 1.095 1.00 41.00 208 ALA A CA 1
ATOM 1595 C C . ALA A 1 208 ? -16.095 23.211 2.516 1.00 41.00 208 ALA A C 1
ATOM 1597 O O . ALA A 1 208 ? -15.402 22.259 2.900 1.00 41.00 208 ALA A O 1
ATOM 1598 N N . PRO A 1 209 ? -16.324 24.269 3.321 1.00 41.66 209 PRO A N 1
ATOM 1599 C CA . PRO A 1 209 ? -15.867 24.299 4.704 1.00 41.66 209 PRO A CA 1
ATOM 1600 C C . PRO A 1 209 ? -16.538 23.166 5.484 1.00 41.66 209 PRO A C 1
ATOM 1602 O O . PRO A 1 209 ? -17.758 23.003 5.471 1.00 41.66 209 PRO A O 1
ATOM 1605 N N . ARG A 1 210 ? -15.725 22.344 6.152 1.00 52.44 210 ARG A N 1
ATOM 1606 C CA . ARG A 1 210 ? -16.226 21.237 6.971 1.00 52.44 210 ARG A CA 1
ATOM 1607 C C . ARG A 1 210 ? -16.881 21.778 8.246 1.00 52.44 210 ARG A C 1
ATOM 1609 O O . ARG A 1 210 ? -16.320 22.686 8.861 1.00 52.44 210 ARG A O 1
ATOM 1616 N N . PRO A 1 211 ? -18.004 21.193 8.701 1.00 40.28 211 PRO A N 1
ATOM 1617 C CA . PRO A 1 211 ? -18.573 21.524 9.999 1.00 40.28 211 PRO A CA 1
ATOM 1618 C C . PRO A 1 211 ? -17.584 21.158 11.113 1.00 40.28 211 PRO A C 1
ATOM 1620 O O . PRO A 1 211 ? -17.017 20.063 11.141 1.00 40.28 211 PRO A O 1
ATOM 1623 N N . THR A 1 212 ? -17.370 22.089 12.039 1.00 41.69 212 THR A N 1
ATOM 1624 C CA . THR A 1 212 ? -16.586 21.878 13.255 1.00 41.69 212 THR A CA 1
ATOM 1625 C C . THR A 1 212 ? -17.311 20.877 14.151 1.00 41.69 212 THR A C 1
ATOM 1627 O O . THR A 1 212 ? -18.359 21.158 14.727 1.00 41.69 212 THR A O 1
ATOM 1630 N N . PHE A 1 213 ? -16.761 19.670 14.272 1.00 41.22 213 PHE A N 1
ATOM 1631 C CA . PHE A 1 213 ? -17.328 18.647 15.143 1.00 41.22 213 PHE A CA 1
ATOM 1632 C C . PHE A 1 213 ? -16.939 18.949 16.598 1.00 41.22 213 PHE A C 1
ATOM 1634 O O . PHE A 1 213 ? -15.864 18.572 17.066 1.00 41.22 213 PHE A O 1
ATOM 1641 N N . ARG A 1 214 ? -17.805 19.661 17.328 1.00 38.00 214 ARG A N 1
ATOM 1642 C CA . ARG A 1 214 ? -17.778 19.649 18.796 1.00 38.00 214 ARG A CA 1
ATOM 1643 C C . ARG A 1 214 ? -18.324 18.297 19.249 1.00 38.00 214 ARG A C 1
ATOM 1645 O O . ARG A 1 214 ? -19.506 18.019 19.067 1.00 38.00 214 ARG A O 1
ATOM 1652 N N . TYR A 1 215 ? -17.475 17.463 19.846 1.00 34.00 215 TYR A N 1
ATOM 1653 C CA . TYR A 1 215 ? -17.925 16.277 20.571 1.00 34.00 215 TYR A CA 1
ATOM 1654 C C . TYR A 1 215 ? -18.801 16.725 21.746 1.00 34.00 215 TYR A C 1
ATOM 1656 O O . TYR A 1 215 ? -18.300 17.159 22.781 1.00 34.00 215 TYR A O 1
ATOM 1664 N N . ARG A 1 216 ? -20.123 16.646 21.583 1.00 32.38 216 ARG A N 1
ATOM 1665 C CA . ARG A 1 216 ? -21.051 16.681 22.711 1.00 32.38 216 ARG A CA 1
ATOM 1666 C C . ARG A 1 216 ? -21.074 15.268 23.280 1.00 32.38 216 ARG A C 1
ATOM 1668 O O . ARG A 1 216 ? -21.613 14.363 22.649 1.00 32.38 216 ARG A O 1
ATOM 1675 N N . ALA A 1 217 ? -20.440 15.072 24.433 1.00 32.75 217 ALA A N 1
ATOM 1676 C CA . ALA A 1 217 ? -20.629 13.861 25.215 1.00 32.75 217 ALA A CA 1
ATOM 1677 C C . ALA A 1 217 ? -22.133 13.719 25.490 1.00 32.75 217 ALA A C 1
ATOM 1679 O O . ALA A 1 217 ? -22.735 14.565 26.149 1.00 32.75 217 ALA A O 1
ATOM 1680 N N . ALA A 1 218 ? -22.756 12.693 24.916 1.00 34.66 218 ALA A N 1
ATOM 1681 C CA . ALA A 1 218 ? -24.123 12.333 25.237 1.00 34.66 218 ALA A CA 1
ATOM 1682 C C . ALA A 1 218 ? -24.108 11.606 26.586 1.00 34.66 218 ALA A C 1
ATOM 1684 O O . ALA A 1 218 ? -24.033 10.382 26.644 1.00 34.66 218 ALA A O 1
ATOM 1685 N N . THR A 1 219 ? -24.157 12.357 27.684 1.00 36.44 219 THR A N 1
ATOM 1686 C CA . THR A 1 219 ? -24.657 11.824 28.952 1.00 36.44 219 THR A CA 1
ATOM 1687 C C . THR A 1 219 ? -26.164 11.664 28.799 1.00 36.44 219 THR A C 1
ATOM 1689 O O . THR A 1 219 ? -26.923 12.605 29.027 1.00 36.44 219 THR A O 1
ATOM 1692 N N . ARG A 1 220 ? -26.605 10.490 28.342 1.00 33.38 220 ARG A N 1
ATOM 1693 C CA . ARG A 1 220 ? -28.003 10.083 28.481 1.00 33.38 220 ARG A CA 1
ATOM 1694 C C . ARG A 1 220 ? -28.186 9.626 29.928 1.00 33.38 220 ARG A C 1
ATOM 1696 O O . ARG A 1 220 ? -27.862 8.497 30.276 1.00 33.38 220 ARG A O 1
ATOM 1703 N N . VAL A 1 221 ? -28.620 10.560 30.769 1.00 37.00 221 VAL A N 1
ATOM 1704 C CA . VAL A 1 221 ? -29.285 10.266 32.037 1.00 37.00 221 VAL A CA 1
ATOM 1705 C C . VAL A 1 221 ? -30.760 10.134 31.681 1.00 37.00 221 VAL A C 1
ATOM 1707 O O . VAL A 1 221 ? -31.413 11.132 31.385 1.00 37.00 221 VAL A O 1
ATOM 1710 N N . ASP A 1 222 ? -31.254 8.902 31.619 1.00 34.09 222 ASP A N 1
ATOM 1711 C CA . ASP A 1 222 ? -32.681 8.643 31.469 1.00 34.09 222 ASP A CA 1
ATOM 1712 C C . ASP A 1 222 ? -33.353 8.868 32.831 1.00 34.09 222 ASP A C 1
ATOM 1714 O O . ASP A 1 222 ? -33.243 8.056 33.747 1.00 34.09 222 ASP A O 1
ATOM 1718 N N . THR A 1 223 ? -34.033 10.004 32.972 1.00 35.81 223 THR A N 1
ATOM 1719 C CA . THR A 1 223 ? -35.025 10.254 34.024 1.00 35.81 223 THR A CA 1
ATOM 1720 C C . THR A 1 223 ? -36.401 10.349 33.391 1.00 35.81 223 THR A C 1
ATOM 1722 O O . THR A 1 223 ? -36.679 11.378 32.791 1.00 35.81 223 THR A O 1
ATOM 1725 N N . LEU A 1 224 ? -37.233 9.315 33.552 1.00 36.16 224 LEU A N 1
ATOM 1726 C CA . LEU A 1 224 ? -38.709 9.312 33.645 1.00 36.16 224 LEU A CA 1
ATOM 1727 C C . LEU A 1 224 ? -39.091 7.864 34.037 1.00 36.16 224 LEU A C 1
ATOM 1729 O O . LEU A 1 224 ? -38.716 6.950 33.317 1.00 36.16 224 LEU A O 1
ATOM 1733 N N . GLY A 1 225 ? -39.794 7.500 35.106 1.00 29.78 225 GLY A N 1
ATOM 1734 C CA . GLY A 1 225 ? -40.479 8.169 36.209 1.00 29.78 225 GLY A CA 1
ATOM 1735 C C . GLY A 1 225 ? -41.324 7.091 36.927 1.00 29.78 225 GLY A C 1
ATOM 1736 O O . GLY A 1 225 ? -41.779 6.159 36.268 1.00 29.78 225 GLY A O 1
ATOM 1737 N N . GLY A 1 226 ? -41.537 7.196 38.247 1.00 28.56 226 GLY A N 1
ATOM 1738 C CA . GLY A 1 226 ? -42.588 6.429 38.943 1.00 28.56 226 GLY A CA 1
ATOM 1739 C C . GLY A 1 226 ? -42.259 5.894 40.345 1.00 28.56 226 GLY A C 1
ATOM 1740 O O . GLY A 1 226 ? -41.746 4.794 40.469 1.00 28.56 226 GLY A O 1
ATOM 1741 N N . ASN A 1 227 ? -42.659 6.672 41.361 1.00 32.09 227 ASN A N 1
ATOM 1742 C CA . ASN A 1 227 ? -43.109 6.311 42.720 1.00 32.09 227 ASN A CA 1
ATOM 1743 C C . ASN A 1 227 ? -42.292 5.337 43.594 1.00 32.09 227 ASN A C 1
ATOM 1745 O O . ASN A 1 227 ? -42.362 4.128 43.417 1.00 32.09 227 ASN A O 1
ATOM 1749 N N . ALA A 1 228 ? -41.730 5.846 44.697 1.00 34.59 228 ALA A N 1
ATOM 1750 C CA . ALA A 1 228 ? -42.347 5.793 46.035 1.00 34.59 228 ALA A CA 1
ATOM 1751 C C . ALA A 1 228 ? -41.294 5.971 47.150 1.00 34.59 228 ALA A C 1
ATOM 1753 O O . ALA A 1 228 ? -40.206 5.418 47.072 1.00 34.59 228 ALA A O 1
ATOM 1754 N N . ALA A 1 229 ? -41.716 6.673 48.206 1.00 37.25 229 ALA A N 1
ATOM 1755 C CA . ALA A 1 229 ? -41.275 6.537 49.597 1.00 37.25 229 ALA A CA 1
ATOM 1756 C C . ALA A 1 229 ? -39.891 7.084 50.038 1.00 37.25 229 ALA A C 1
ATOM 1758 O O . ALA A 1 229 ? -38.834 6.592 49.674 1.00 37.25 229 ALA A O 1
ATOM 1759 N N . GLU A 1 230 ? -39.997 8.046 50.967 1.00 36.31 230 GLU A N 1
ATOM 1760 C CA . GLU A 1 230 ? -39.195 8.190 52.196 1.00 36.31 230 GLU A CA 1
ATOM 1761 C C . GLU A 1 230 ? -37.857 8.964 52.175 1.00 36.31 230 GLU A C 1
ATOM 1763 O O . GLU A 1 230 ? -36.828 8.512 51.694 1.00 36.31 230 GLU A O 1
ATOM 1768 N N . GLY A 1 231 ? -37.872 10.112 52.874 1.00 32.31 231 GLY A N 1
ATOM 1769 C CA . GLY A 1 231 ? -36.786 10.498 53.785 1.00 32.31 231 GLY A CA 1
ATOM 1770 C C . GLY A 1 231 ? -35.770 11.536 53.295 1.00 32.31 231 GLY A C 1
ATOM 1771 O O . GLY A 1 231 ? -34.724 11.196 52.759 1.00 32.31 231 GLY A O 1
ATOM 1772 N N . CYS A 1 232 ? -36.001 12.812 53.618 1.00 30.33 232 CYS A N 1
ATOM 1773 C CA . CYS A 1 232 ? -34.912 13.773 53.860 1.00 30.33 232 CYS A CA 1
ATOM 1774 C C . CYS A 1 232 ? -34.440 13.577 55.323 1.00 30.33 232 CYS A C 1
ATOM 1776 O O . CYS A 1 232 ? -35.299 13.319 56.171 1.00 30.33 232 CYS A O 1
ATOM 1778 N N . PRO A 1 233 ? -33.138 13.707 55.664 1.00 45.47 233 PRO A N 1
ATOM 1779 C CA . PRO A 1 233 ? -32.641 15.057 55.932 1.00 45.47 233 PRO A CA 1
ATOM 1780 C C . PRO A 1 233 ? -31.173 15.349 55.540 1.00 45.47 233 PRO A C 1
ATOM 1782 O O . PRO A 1 233 ? -30.277 14.519 55.646 1.00 45.47 233 PRO A O 1
ATOM 1785 N N . ALA A 1 234 ? -30.970 16.621 55.190 1.00 39.22 234 ALA A N 1
ATOM 1786 C CA . ALA A 1 234 ? -29.912 17.527 55.655 1.00 39.22 234 ALA A CA 1
ATOM 1787 C C . ALA A 1 234 ? -28.413 17.207 55.424 1.00 39.22 234 ALA A C 1
ATOM 1789 O O . ALA A 1 234 ? -27.814 16.314 56.014 1.00 39.22 234 ALA A O 1
ATOM 1790 N N . SER A 1 235 ? -27.800 18.111 54.647 1.00 42.19 235 SER A N 1
ATOM 1791 C CA . SER A 1 235 ? -26.485 18.750 54.846 1.00 42.19 235 SER A CA 1
ATOM 1792 C C . SER A 1 235 ? -25.326 17.909 55.404 1.00 42.19 235 SER A C 1
ATOM 1794 O O . SER A 1 235 ? -25.247 17.651 56.606 1.00 42.19 235 SER A O 1
ATOM 1796 N N . ARG A 1 236 ? -24.310 17.653 54.570 1.00 48.78 236 ARG A N 1
ATOM 1797 C CA . ARG A 1 236 ? -22.945 17.383 55.050 1.00 48.78 236 ARG A CA 1
ATOM 1798 C C . ARG A 1 236 ? -21.960 18.385 54.458 1.00 48.78 236 ARG A C 1
ATOM 1800 O O . ARG A 1 236 ? -21.698 18.403 53.261 1.00 48.78 236 ARG A O 1
ATOM 1807 N N . ASP A 1 237 ? -21.477 19.226 55.361 1.00 49.66 237 ASP A N 1
ATOM 1808 C CA . ASP A 1 237 ? -20.361 20.157 55.242 1.00 49.66 237 ASP A CA 1
ATOM 1809 C C . ASP A 1 237 ? -19.052 19.409 54.881 1.00 49.66 237 ASP A C 1
ATOM 1811 O O . ASP A 1 237 ? -18.725 18.420 55.547 1.00 49.66 237 ASP A O 1
ATOM 1815 N N . PRO A 1 238 ? -18.281 19.846 53.865 1.00 44.69 238 PRO A N 1
ATOM 1816 C CA . PRO A 1 238 ? -17.020 19.212 53.463 1.00 44.69 238 PRO A CA 1
ATOM 1817 C C . PRO A 1 238 ? -15.878 19.279 54.494 1.00 44.69 238 PRO A C 1
ATOM 1819 O O . PRO A 1 238 ? -14.834 18.672 54.265 1.00 44.69 238 PRO A O 1
ATOM 1822 N N . LYS A 1 239 ? -16.017 20.003 55.614 1.00 45.84 239 LYS A N 1
ATOM 1823 C CA . LYS A 1 239 ? -14.903 20.253 56.555 1.00 45.84 239 LYS A CA 1
ATOM 1824 C C . LYS A 1 239 ? -14.723 19.246 57.703 1.00 45.84 239 LYS A C 1
ATOM 1826 O O . LYS A 1 239 ? -13.967 19.526 58.625 1.00 45.84 239 LYS A O 1
ATOM 1831 N N . LYS A 1 240 ? -15.352 18.065 57.666 1.00 49.06 240 LYS A N 1
ATOM 1832 C CA . LYS A 1 240 ? -15.244 17.047 58.742 1.00 49.06 240 LYS A CA 1
ATOM 1833 C C . LYS A 1 240 ? -14.658 15.682 58.336 1.00 49.06 240 LYS A C 1
ATOM 1835 O O . LYS A 1 240 ? -14.894 14.697 59.023 1.00 49.06 240 LYS A O 1
ATOM 1840 N N . ILE A 1 241 ? -13.869 15.606 57.260 1.00 46.62 241 ILE A N 1
ATOM 1841 C CA . ILE A 1 241 ? -13.192 14.361 56.819 1.00 46.62 241 ILE A CA 1
ATOM 1842 C C . ILE A 1 241 ? -11.661 14.531 56.849 1.00 46.62 241 ILE A C 1
ATOM 1844 O O . ILE A 1 241 ? -10.975 14.190 55.895 1.00 46.62 241 ILE A O 1
ATOM 1848 N N . LEU A 1 242 ? -11.117 15.121 57.918 1.00 48.38 242 LEU A N 1
ATOM 1849 C CA . LEU A 1 242 ? -9.661 15.228 58.113 1.00 48.38 242 LEU A CA 1
ATOM 1850 C C . LEU A 1 242 ? -9.172 14.891 59.537 1.00 48.38 242 LEU A C 1
ATOM 1852 O O . LEU A 1 242 ? -7.982 15.000 59.779 1.00 48.38 242 LEU A O 1
ATOM 1856 N N . ASP A 1 243 ? -10.039 14.394 60.432 1.00 47.59 243 ASP A N 1
ATOM 1857 C CA . ASP A 1 243 ? -9.655 13.974 61.802 1.00 47.59 243 ASP A CA 1
ATOM 1858 C C . ASP A 1 243 ? -9.891 12.475 62.085 1.00 47.59 243 ASP A C 1
ATOM 1860 O O . ASP A 1 243 ? -9.845 12.019 63.227 1.00 47.59 243 ASP A O 1
ATOM 1864 N N . GLN A 1 244 ? -10.133 11.664 61.054 1.00 51.78 244 GLN A N 1
ATOM 1865 C CA . GLN A 1 244 ? -10.140 10.209 61.185 1.00 51.78 244 GLN A CA 1
ATOM 1866 C C . GLN A 1 244 ? -9.302 9.604 60.064 1.00 51.78 244 GLN A C 1
ATOM 1868 O O . GLN A 1 244 ? -9.751 9.551 58.923 1.00 51.78 244 GLN A O 1
ATOM 1873 N N . ILE A 1 245 ? -8.138 9.076 60.462 1.00 50.44 245 ILE A N 1
ATOM 1874 C CA . ILE A 1 245 ? -7.196 8.211 59.728 1.00 50.44 245 ILE A CA 1
ATOM 1875 C C . ILE A 1 245 ? -5.924 8.946 59.240 1.00 50.44 245 ILE A C 1
ATOM 1877 O O . ILE A 1 245 ? -5.856 9.406 58.105 1.00 50.44 245 ILE A O 1
ATOM 18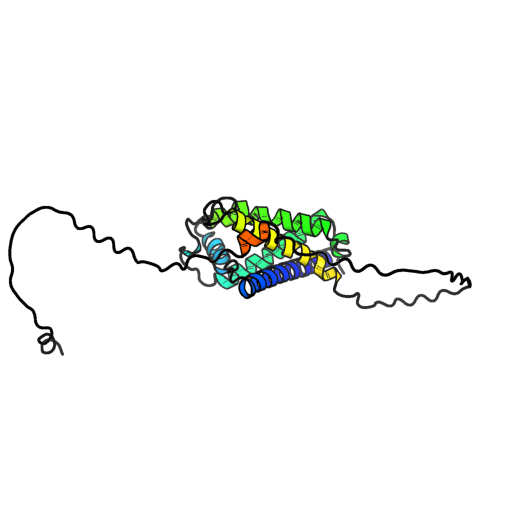81 N N . MET A 1 246 ? -4.905 8.880 60.116 1.00 40.75 246 MET A N 1
ATOM 1882 C CA . MET A 1 246 ? -3.463 9.199 59.991 1.00 40.75 246 MET A CA 1
ATOM 1883 C C . MET A 1 246 ? -2.986 10.588 60.410 1.00 40.75 246 MET A C 1
ATOM 1885 O O . MET A 1 246 ? -3.234 11.566 59.678 1.00 40.75 246 MET A O 1
#